Protein AF-V5HVC8-F1 (afdb_monomer)

Mean predicted aligned error: 10.87 Å

Organism: Ixodes ricinus (NCBI:txid34613)

Sequence (316 aa):
MDTFVGTYVMCSGIESDQMLRLPFQYLRDYNVSRLLLTNLNFSVPPDLFWGLRVGTLKITDSRFRVEEGTLEGRRSRVQSLEFMRSNVDTGLSFFGNLDFLETLCVQNSSVKHFARDWLATLVNLTHLTVDSTVFQILDSDALSDLPRLGTLIWTNNDLRYIGREFLPRRSRLLKTLDLSDNKLSWLPDNLFTNMPHLQTVVLSRNAFKVPSPKPWTNWLGQLSKLNLEGNPIVCNHTISWLLRAELKGKVVGRCAEPMELVGMSLADLDDLRYSGRIPRQKYVNERHDGVLDSVGKETASRNYLLKVIQYNNTTQ

Secondary structure (DSSP, 8-state):
-----S-EEEEES---THHHHHHHHHHTTSEEEEEEEES--SEE-GGGGTT-EEEEEEEESSEEEPPTTTTTT------EEEEES-EEE--SS-----TT--EEEEES-EEEEE-HHHHTT-TT--EEEEES-EEEEE-TTTTTT-TT--EEEEESS------GGGS-TT-SS--EEE-TTS------TTTTTT-TT--EEE--SS--SS--SGGGTTTGGG-SEEE-TTS-EE-SGGGGGGGSGGGTTTEE-BEEESGGGTT-BGGG--TTTTTT-S---------------S----------------------

Radius of gyration: 26.37 Å; Cα contacts (8 Å, |Δi|>4): 712; chains: 1; bounding box: 86×56×64 Å

Nearest PDB structures (foldseek):
  7r86-assembly2_B  TM=7.913E-01  e=7.895E-06  Mus musculus
  5o0n-assembly1_A  TM=6.338E-01  e=3.336E-06  Mus musculus
  5o0o-assembly1_B  TM=5.890E-01  e=7.136E-05  Mus musculus
  5o0o-assembly1_C  TM=6.323E-01  e=1.772E-04  Mus musculus
  5o0o-assembly1_F  TM=5.694E-01  e=2.477E-04  Mus musculus

Structure (mmCIF, N/CA/C/O backbone):
data_AF-V5HVC8-F1
#
_entry.id   AF-V5HVC8-F1
#
loop_
_atom_site.group_PDB
_atom_site.id
_atom_site.type_symbol
_atom_site.label_atom_id
_atom_site.label_alt_id
_atom_site.label_comp_id
_atom_site.label_asym_id
_atom_site.label_entity_id
_atom_site.label_seq_id
_atom_site.pdbx_PDB_ins_code
_atom_site.Cartn_x
_atom_site.Cartn_y
_atom_site.Cartn_z
_atom_site.occupancy
_atom_site.B_iso_or_equiv
_atom_site.auth_seq_id
_atom_site.auth_comp_id
_atom_site.auth_asym_id
_atom_site.auth_atom_id
_atom_site.pdbx_PDB_model_num
ATOM 1 N N . MET A 1 1 ? -21.635 8.143 -6.348 1.00 34.12 1 MET A N 1
ATOM 2 C CA . MET A 1 1 ? -22.145 8.165 -4.964 1.00 34.12 1 MET A CA 1
ATOM 3 C C . MET A 1 1 ? -22.409 6.723 -4.590 1.00 34.12 1 MET A C 1
ATOM 5 O O . MET A 1 1 ? -23.351 6.155 -5.123 1.00 34.12 1 MET A O 1
ATOM 9 N N . ASP A 1 2 ? -21.540 6.108 -3.788 1.00 42.31 2 ASP A N 1
ATOM 10 C CA . ASP A 1 2 ? -21.799 4.759 -3.278 1.00 42.31 2 ASP A CA 1
ATOM 11 C C . ASP A 1 2 ? -23.017 4.813 -2.357 1.00 42.31 2 ASP A C 1
ATOM 13 O O . ASP A 1 2 ? -23.015 5.517 -1.344 1.00 42.31 2 ASP A O 1
ATOM 17 N N . THR A 1 3 ? -24.080 4.102 -2.725 1.00 50.97 3 THR A N 1
ATOM 18 C CA . THR A 1 3 ? -25.251 3.914 -1.872 1.00 50.97 3 THR A CA 1
ATOM 19 C C . THR A 1 3 ? -24.851 3.011 -0.714 1.00 50.97 3 THR A C 1
ATOM 21 O O . THR A 1 3 ? -24.777 1.791 -0.851 1.00 50.97 3 THR A O 1
ATOM 24 N N . PHE A 1 4 ? -24.529 3.621 0.421 1.00 63.62 4 PHE A N 1
ATOM 25 C CA . PHE A 1 4 ? -24.220 2.897 1.643 1.00 63.62 4 PHE A CA 1
ATOM 26 C C . PHE A 1 4 ? -25.473 2.195 2.177 1.00 63.62 4 PHE A C 1
ATOM 28 O O . PHE A 1 4 ? -26.520 2.820 2.337 1.00 63.62 4 PHE A O 1
ATOM 35 N N . VAL A 1 5 ? -25.347 0.905 2.489 1.00 74.88 5 VAL A N 1
ATOM 36 C CA . VAL A 1 5 ? -26.389 0.113 3.150 1.00 74.88 5 VAL A CA 1
ATOM 37 C C . VAL A 1 5 ? -25.906 -0.217 4.558 1.00 74.88 5 VAL A C 1
ATOM 39 O O . VAL A 1 5 ? -24.911 -0.922 4.723 1.00 74.88 5 VAL A O 1
ATOM 42 N N . GLY A 1 6 ? -26.596 0.295 5.576 1.00 85.81 6 GLY A N 1
ATOM 43 C CA . GLY A 1 6 ? -26.300 0.002 6.978 1.00 85.81 6 GLY A CA 1
ATOM 44 C C . GLY A 1 6 ? -26.465 1.200 7.907 1.00 85.81 6 GLY A C 1
ATOM 45 O O . GLY A 1 6 ? -26.849 2.291 7.487 1.00 85.81 6 GLY A O 1
ATOM 46 N N . THR A 1 7 ? -26.159 1.002 9.188 1.00 90.88 7 THR 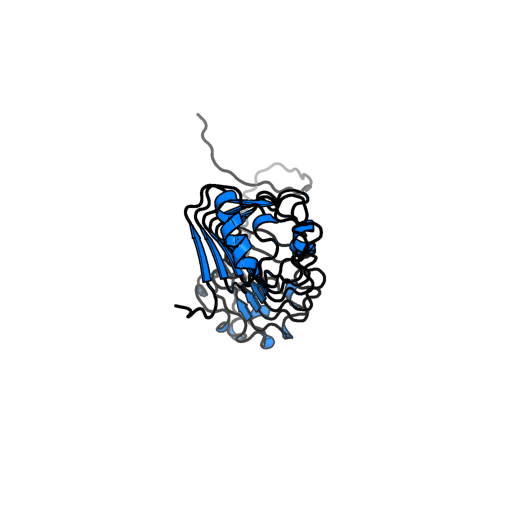A N 1
ATOM 47 C CA . THR A 1 7 ? -26.191 2.074 10.190 1.00 90.88 7 THR A CA 1
ATOM 48 C C . THR A 1 7 ? -24.931 2.929 10.080 1.00 90.88 7 THR A C 1
ATOM 50 O O . THR A 1 7 ? -23.815 2.431 10.249 1.00 90.88 7 THR A O 1
ATOM 53 N N . TYR A 1 8 ? -25.118 4.217 9.797 1.00 93.94 8 TYR A N 1
ATOM 54 C CA . TYR A 1 8 ? -24.058 5.218 9.711 1.00 93.94 8 TYR A CA 1
ATOM 55 C C . TYR A 1 8 ? -24.150 6.173 10.901 1.00 93.94 8 TYR A C 1
ATOM 57 O O . TYR A 1 8 ? -25.182 6.812 11.099 1.00 93.94 8 TYR A O 1
ATOM 65 N N . VAL A 1 9 ? -23.076 6.280 11.679 1.00 94.38 9 VAL A N 1
ATOM 66 C CA . VAL A 1 9 ? -22.963 7.223 12.797 1.00 94.38 9 VAL A CA 1
ATOM 67 C C . VAL A 1 9 ? -21.830 8.192 12.496 1.00 94.38 9 VAL A C 1
ATOM 69 O O . VAL A 1 9 ? -20.737 7.766 12.130 1.00 94.38 9 VAL A O 1
ATOM 72 N N . MET A 1 10 ? -22.078 9.490 12.661 1.00 94.56 10 MET A N 1
ATOM 73 C CA . MET A 1 10 ? -21.079 10.539 12.474 1.00 94.56 10 MET A CA 1
ATOM 74 C C . MET A 1 10 ? -20.990 11.409 13.720 1.00 94.56 10 MET A C 1
ATOM 76 O O . MET A 1 10 ? -22.004 11.901 14.211 1.00 94.56 10 MET A O 1
ATOM 80 N N . CYS A 1 11 ? -19.770 11.622 14.198 1.00 92.56 11 CYS A N 1
ATOM 81 C CA . CYS A 1 11 ? -19.465 12.529 15.293 1.00 92.56 11 CYS A CA 1
ATOM 82 C C . CYS A 1 11 ? -18.514 13.614 14.784 1.00 92.56 11 CYS A C 1
ATOM 84 O O . CYS A 1 11 ? -17.461 13.307 14.222 1.00 92.56 11 CYS A O 1
ATOM 86 N N . SER A 1 12 ? -18.884 14.876 14.986 1.00 93.25 12 SER A N 1
ATOM 87 C CA . SER A 1 12 ? -18.107 16.036 14.547 1.00 93.25 12 SER A CA 1
ATOM 88 C C . SER A 1 12 ? -18.172 17.162 15.566 1.00 93.25 12 SER A C 1
ATOM 90 O O . SER A 1 12 ? -19.202 17.313 16.219 1.00 93.25 12 SER A O 1
ATOM 92 N N . GLY A 1 13 ? -17.121 17.982 15.648 1.00 85.12 13 GLY A N 1
ATOM 93 C CA . GLY A 1 13 ? -17.111 19.153 16.535 1.00 85.12 13 GLY A CA 1
ATOM 94 C C . GLY A 1 13 ? -17.138 18.773 18.015 1.00 85.12 13 GLY A C 1
ATOM 95 O O . GLY A 1 13 ? -17.749 19.460 18.824 1.00 85.12 13 GLY A O 1
ATOM 96 N N . ILE A 1 14 ? -16.530 17.636 18.353 1.00 89.56 14 ILE A N 1
ATOM 97 C CA . ILE A 1 14 ? -16.467 17.136 19.722 1.00 89.56 14 ILE A CA 1
ATOM 98 C C . ILE A 1 14 ? -15.176 17.641 20.370 1.00 89.56 14 ILE A C 1
ATOM 100 O O . ILE A 1 14 ? -14.091 17.518 19.796 1.00 89.56 14 ILE A O 1
ATOM 104 N N . GLU A 1 15 ? -15.297 18.180 21.581 1.00 88.62 15 GLU A N 1
ATOM 105 C CA . GLU A 1 15 ? -14.193 18.836 22.291 1.00 88.62 15 GLU A CA 1
ATOM 106 C C . GLU A 1 15 ? -13.488 17.918 23.304 1.00 88.62 15 GLU A C 1
ATOM 108 O O . GLU A 1 15 ? -12.334 18.160 23.651 1.00 88.62 15 GLU A O 1
ATOM 113 N N . SER A 1 16 ? -14.145 16.840 23.747 1.00 90.75 16 SER A N 1
ATOM 114 C CA . SER A 1 16 ? -13.604 15.857 24.699 1.00 90.75 16 SER A CA 1
ATOM 115 C C . SER A 1 16 ? -14.193 14.459 24.475 1.00 90.75 16 SER A C 1
ATOM 117 O O . SER A 1 16 ? -15.345 14.312 24.062 1.00 90.75 16 SER A O 1
ATOM 119 N N . ASP A 1 17 ? -13.429 13.421 24.829 1.00 86.62 17 ASP A N 1
ATOM 120 C CA . ASP A 1 17 ? -13.862 12.020 24.829 1.00 86.62 17 ASP A CA 1
ATOM 121 C C . ASP A 1 17 ? -15.109 11.783 25.697 1.00 86.62 17 ASP A C 1
ATOM 123 O O . ASP A 1 17 ? -15.941 10.940 25.358 1.00 86.62 17 ASP A O 1
ATOM 127 N N . GLN A 1 18 ? -15.293 12.562 26.769 1.00 90.88 18 GLN A N 1
ATOM 128 C CA . GLN A 1 18 ? -16.434 12.449 27.685 1.00 90.88 18 GLN A CA 1
ATOM 129 C C . GLN A 1 18 ? -17.779 12.612 26.970 1.00 90.88 18 GLN A C 1
ATOM 131 O O . GLN A 1 18 ? -18.743 11.916 27.292 1.00 90.88 18 GLN A O 1
ATOM 136 N N . MET A 1 19 ? -17.834 13.462 25.941 1.00 91.81 19 MET A N 1
ATOM 137 C CA . MET A 1 19 ? -19.041 13.675 25.137 1.00 91.81 19 MET A CA 1
ATOM 138 C C . MET A 1 19 ? -19.430 12.444 24.309 1.00 91.81 19 MET A C 1
ATOM 140 O O . MET A 1 19 ? -20.589 12.304 23.924 1.00 91.81 19 MET A O 1
ATOM 144 N N . LEU A 1 20 ? -18.480 11.548 24.029 1.00 90.19 20 LEU A N 1
ATOM 145 C CA . LEU A 1 20 ? -18.710 10.331 23.250 1.00 90.19 20 LEU A CA 1
ATOM 146 C C . LEU A 1 20 ? -19.053 9.130 24.130 1.00 90.19 20 LEU A C 1
ATOM 148 O O . LEU A 1 20 ? -19.690 8.197 23.643 1.00 90.19 20 LEU A O 1
ATOM 152 N N . ARG A 1 21 ? -18.696 9.150 25.421 1.00 90.75 21 ARG A N 1
ATOM 153 C CA . ARG A 1 21 ? -18.862 7.992 26.316 1.00 90.75 21 ARG A CA 1
ATOM 154 C C . ARG A 1 21 ? -20.314 7.539 26.437 1.00 90.75 21 ARG A C 1
ATOM 156 O O . ARG A 1 21 ? -20.595 6.359 26.233 1.00 90.75 21 ARG A O 1
ATOM 163 N N . LEU A 1 22 ? -21.237 8.459 26.721 1.00 91.19 22 LEU A N 1
ATOM 164 C CA . LEU A 1 22 ? -22.656 8.122 26.867 1.00 91.19 22 LEU A CA 1
ATOM 165 C C . LEU A 1 22 ? -23.290 7.672 25.532 1.00 91.19 22 LEU A C 1
ATOM 167 O O . LEU A 1 22 ? -23.880 6.591 25.509 1.00 91.19 22 LEU A O 1
ATOM 171 N N . PRO A 1 23 ? -23.137 8.399 24.403 1.00 91.69 23 PRO A N 1
ATOM 172 C CA . PRO A 1 23 ? -23.599 7.910 23.104 1.00 91.69 23 PRO A CA 1
ATOM 173 C C . PRO A 1 23 ? -23.048 6.525 22.751 1.00 91.69 23 PRO A C 1
ATOM 175 O O . PRO A 1 23 ? -23.793 5.653 22.309 1.00 91.69 23 PRO A O 1
ATOM 178 N N . PHE A 1 24 ? -21.756 6.284 22.982 1.00 90.19 24 PHE A N 1
ATOM 179 C CA . PHE A 1 24 ? -21.129 5.016 22.617 1.00 90.19 24 PHE A CA 1
ATOM 180 C C . PHE A 1 24 ? -21.566 3.878 23.532 1.00 90.19 24 PHE A C 1
ATOM 182 O O . PHE A 1 24 ? -21.656 2.745 23.069 1.00 90.19 24 PHE A O 1
ATOM 189 N N . GLN A 1 25 ? -21.915 4.154 24.790 1.00 89.56 25 GLN A N 1
ATOM 190 C CA . GLN A 1 25 ? -22.540 3.161 25.657 1.00 89.56 25 GLN A CA 1
ATOM 191 C C . GLN A 1 25 ? -23.842 2.625 25.048 1.00 89.56 25 GLN A C 1
ATOM 193 O O . GLN A 1 25 ? -24.016 1.410 25.015 1.00 89.56 25 GLN A O 1
ATOM 198 N N . TYR A 1 26 ? -24.703 3.495 24.512 1.00 89.56 26 TYR A N 1
ATOM 199 C CA . TYR A 1 26 ? -25.938 3.077 23.836 1.00 89.56 26 TYR A CA 1
ATOM 200 C C . TYR A 1 26 ? -25.678 2.351 22.513 1.00 89.56 26 TYR A C 1
ATOM 202 O O . TYR A 1 26 ? -26.390 1.412 22.171 1.00 89.56 26 TYR A O 1
ATOM 210 N N . LEU A 1 27 ? -24.637 2.741 21.770 1.00 89.69 27 LEU A N 1
ATOM 211 C CA . LEU A 1 27 ? -24.287 2.094 20.499 1.00 89.69 27 LEU A CA 1
ATOM 212 C C . LEU A 1 27 ? -23.793 0.647 20.657 1.00 89.69 27 LEU A C 1
ATOM 214 O O . LEU A 1 27 ? -23.744 -0.073 19.662 1.00 89.69 27 LEU A O 1
ATOM 218 N N . ARG A 1 28 ? -23.451 0.193 21.871 1.00 87.88 28 ARG A N 1
ATOM 219 C CA . ARG A 1 28 ? -23.009 -1.194 22.128 1.00 87.88 28 ARG A CA 1
ATOM 220 C C . ARG A 1 28 ? -24.068 -2.242 21.786 1.00 87.88 28 ARG A C 1
ATOM 222 O O . ARG A 1 28 ? -23.708 -3.363 21.426 1.00 87.88 28 ARG A O 1
ATOM 229 N N . ASP A 1 29 ? -25.343 -1.871 21.849 1.00 88.56 29 ASP A N 1
ATOM 230 C CA . ASP A 1 29 ? -26.464 -2.764 21.536 1.00 88.56 29 ASP A CA 1
ATOM 231 C C . ASP A 1 29 ? -26.783 -2.819 20.033 1.00 88.56 29 ASP A C 1
ATOM 233 O O . ASP A 1 29 ? -27.575 -3.649 19.584 1.00 88.56 29 ASP A O 1
ATOM 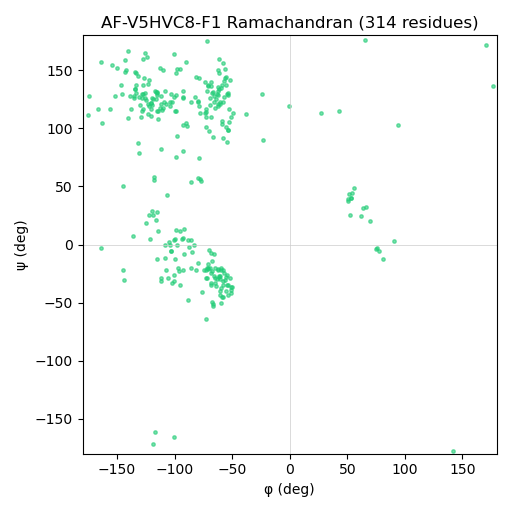237 N N . TYR A 1 30 ? -26.122 -1.980 19.230 1.00 88.88 30 TYR A N 1
ATOM 238 C CA . TYR A 1 30 ? -26.353 -1.861 17.796 1.00 88.88 30 TYR A CA 1
ATOM 239 C C . TYR A 1 30 ? -25.155 -2.356 16.987 1.00 88.88 30 TYR A C 1
ATOM 241 O O . TYR A 1 30 ? -24.001 -2.305 17.412 1.00 88.88 30 TYR A O 1
ATOM 249 N N . ASN A 1 31 ? -25.436 -2.826 15.772 1.00 90.19 31 ASN A N 1
ATOM 250 C CA . ASN A 1 31 ? -24.403 -3.115 14.787 1.00 90.19 31 ASN A CA 1
ATOM 251 C C . ASN A 1 31 ? -24.207 -1.872 13.914 1.00 90.19 31 ASN A C 1
ATOM 253 O O . ASN A 1 31 ? -25.035 -1.567 13.057 1.00 90.19 31 ASN A O 1
ATOM 257 N N . VAL A 1 32 ? -23.134 -1.130 14.164 1.00 91.19 32 VAL A N 1
ATOM 258 C CA . VAL A 1 32 ? -22.829 0.110 13.452 1.00 91.19 32 VAL A CA 1
ATOM 259 C C . VAL A 1 32 ? -21.987 -0.232 12.232 1.00 91.19 32 VAL A C 1
ATOM 261 O O . VAL A 1 32 ? -20.799 -0.519 12.334 1.00 91.19 32 VAL A O 1
ATOM 264 N N . SER A 1 33 ? -22.586 -0.200 11.047 1.00 92.81 33 SER A N 1
ATOM 265 C CA . SER A 1 33 ? -21.871 -0.511 9.807 1.00 92.81 33 SER A CA 1
ATOM 266 C C . SER A 1 33 ? -20.698 0.450 9.564 1.00 92.81 33 SER A C 1
ATOM 268 O O . SER A 1 33 ? -19.619 0.007 9.168 1.00 92.81 33 SER A O 1
ATOM 270 N N . ARG A 1 34 ? -20.867 1.747 9.855 1.00 93.56 34 ARG A N 1
ATOM 271 C CA . ARG A 1 34 ? -19.793 2.745 9.753 1.00 93.56 34 ARG A CA 1
ATOM 272 C C . ARG A 1 34 ? -19.909 3.820 10.833 1.00 93.56 34 ARG A C 1
ATOM 274 O O . ARG A 1 34 ? -20.962 4.430 10.987 1.00 93.56 34 ARG A O 1
ATOM 281 N N . LEU A 1 35 ? -18.806 4.061 11.536 1.00 92.81 35 LEU A N 1
ATOM 282 C CA . LEU A 1 35 ? -18.633 5.133 12.510 1.00 92.81 35 LEU A CA 1
ATOM 283 C C . LEU A 1 35 ? -17.582 6.115 11.978 1.00 92.81 35 LEU A C 1
ATOM 285 O O . LEU A 1 35 ? -16.423 5.738 11.814 1.00 92.81 35 LEU A O 1
ATOM 289 N N . LEU A 1 36 ? -17.993 7.350 11.688 1.00 94.75 36 LEU A N 1
ATOM 290 C CA . LEU A 1 36 ? -17.118 8.442 11.266 1.00 94.75 36 LEU A CA 1
ATOM 291 C C . LEU A 1 36 ? -16.867 9.399 12.432 1.00 94.75 36 LEU A C 1
ATOM 293 O O . LEU A 1 36 ? -17.800 10.008 12.950 1.00 94.75 36 LEU A O 1
ATOM 297 N N . LEU A 1 37 ? -15.600 9.587 12.777 1.00 92.56 37 LEU A N 1
ATOM 298 C CA . LEU A 1 37 ? -15.131 10.637 13.669 1.00 92.56 37 LEU A CA 1
ATOM 299 C C . LEU A 1 37 ? -14.397 11.690 12.855 1.00 92.56 37 LEU A C 1
ATOM 301 O O . LEU A 1 37 ? -13.417 11.364 12.193 1.00 92.56 37 LEU A O 1
ATOM 305 N N . THR A 1 38 ? -14.858 12.936 12.899 1.00 95.56 38 THR A N 1
ATOM 306 C CA . THR A 1 38 ? -14.250 14.021 12.125 1.00 95.56 38 THR A CA 1
ATOM 307 C C . THR A 1 38 ? -14.029 15.268 12.963 1.00 95.56 38 THR A C 1
ATOM 309 O O . THR A 1 38 ? -14.837 15.580 13.837 1.00 95.56 38 THR A O 1
ATOM 312 N N . ASN A 1 39 ? -12.975 16.025 12.654 1.00 93.38 39 ASN A N 1
ATOM 313 C CA . ASN A 1 39 ? -12.675 17.311 13.293 1.00 93.38 39 ASN A CA 1
ATOM 314 C C . ASN A 1 39 ? -12.606 17.208 14.827 1.00 93.38 39 ASN A C 1
ATOM 316 O O . ASN A 1 39 ? -13.194 18.028 15.537 1.00 93.38 39 ASN A O 1
ATOM 320 N N . LEU A 1 40 ? -11.946 16.169 15.346 1.00 88.44 40 LEU A N 1
ATOM 321 C CA . LEU A 1 40 ? -11.779 15.987 16.785 1.00 88.44 40 LEU A CA 1
ATOM 322 C C . LEU A 1 40 ? -10.556 16.757 17.279 1.00 88.44 40 LEU A C 1
ATOM 324 O O . LEU A 1 40 ? -9.430 16.522 16.834 1.00 88.44 40 LEU A O 1
ATOM 328 N N . ASN A 1 41 ? -10.779 17.660 18.236 1.00 83.38 41 ASN A N 1
ATOM 329 C CA . ASN A 1 41 ? -9.717 18.497 18.799 1.00 83.38 41 ASN A CA 1
ATOM 330 C C . ASN A 1 41 ? -8.993 17.846 19.995 1.00 83.38 41 ASN A C 1
ATOM 332 O O . ASN A 1 41 ? -8.101 18.440 20.596 1.00 83.38 41 ASN A O 1
ATOM 336 N N . PHE A 1 42 ? -9.324 16.609 20.338 1.00 85.19 42 PHE A N 1
ATOM 337 C CA . PHE A 1 42 ? -8.687 15.853 21.412 1.00 85.19 42 PHE A CA 1
ATOM 338 C C . PHE A 1 42 ? -8.144 14.531 20.872 1.00 85.19 42 PHE A C 1
ATOM 340 O O . PHE A 1 42 ? -8.523 14.080 19.791 1.00 85.19 42 PHE A O 1
ATOM 347 N N . SER A 1 43 ? -7.227 13.926 21.621 1.00 82.44 43 SER A N 1
ATOM 348 C CA . SER A 1 43 ? -6.726 12.591 21.312 1.00 82.44 43 SER A CA 1
ATOM 349 C C . SER A 1 43 ? -7.828 11.573 21.549 1.00 82.44 43 SER A C 1
ATOM 351 O O . SER A 1 43 ? -8.311 11.456 22.670 1.00 82.44 43 SER A O 1
ATOM 353 N N . VAL A 1 44 ? -8.216 10.834 20.516 1.00 78.88 44 VAL A N 1
ATOM 354 C CA . VAL A 1 44 ? -9.217 9.771 20.649 1.00 78.88 44 VAL A CA 1
ATOM 355 C C . VAL A 1 44 ? -8.597 8.567 21.357 1.00 78.88 44 VAL A C 1
ATOM 357 O O . VAL A 1 44 ? -7.717 7.939 20.762 1.00 78.88 44 VAL A O 1
ATOM 360 N N . PRO A 1 45 ? -9.038 8.220 22.580 1.00 77.44 45 PRO A N 1
ATOM 361 C CA . PRO A 1 45 ? -8.479 7.084 23.283 1.00 77.44 45 PRO A CA 1
ATOM 362 C C . PRO A 1 45 ? -9.126 5.778 22.770 1.00 77.44 45 PRO A C 1
ATOM 364 O O . PRO A 1 45 ? -10.315 5.762 22.427 1.00 77.44 45 PRO A O 1
ATOM 367 N N . PRO A 1 46 ? -8.380 4.663 22.674 1.00 71.62 46 PRO A N 1
ATOM 368 C CA . PRO A 1 46 ? -8.908 3.417 22.117 1.00 71.62 46 PRO A CA 1
ATOM 369 C C . PRO A 1 46 ? -10.028 2.754 22.939 1.00 71.62 46 PRO A C 1
ATOM 371 O O . PRO A 1 46 ? -10.869 2.052 22.368 1.00 71.62 46 PRO A O 1
ATOM 374 N N . ASP A 1 47 ? -10.061 2.972 24.260 1.00 75.88 47 ASP A N 1
ATOM 375 C CA . ASP A 1 47 ? -11.075 2.423 25.179 1.00 75.88 47 ASP A CA 1
ATOM 376 C C . ASP A 1 47 ? -12.491 2.882 24.830 1.00 75.88 47 ASP A C 1
ATOM 378 O O . ASP A 1 47 ? -13.473 2.177 25.080 1.00 75.88 47 ASP A O 1
ATOM 382 N N . LEU A 1 48 ? -12.596 4.050 24.197 1.00 78.25 48 LEU A N 1
ATOM 383 C CA . LEU A 1 48 ? -13.856 4.631 23.779 1.00 78.25 48 LEU A CA 1
ATOM 384 C C . LEU A 1 48 ? -14.658 3.658 22.900 1.00 78.25 48 LEU A C 1
ATOM 386 O O . LEU A 1 48 ? -15.879 3.575 23.015 1.00 78.25 48 LEU A O 1
ATOM 390 N N . PHE A 1 49 ? -13.979 2.856 22.078 1.00 80.00 49 PHE A N 1
ATOM 391 C CA . PHE A 1 49 ? -14.619 1.920 21.153 1.00 80.00 49 PHE A CA 1
ATOM 392 C C . PHE A 1 49 ? -14.956 0.558 21.769 1.00 80.00 49 PHE A C 1
ATOM 394 O O . PHE A 1 49 ? -15.437 -0.343 21.077 1.00 80.00 49 PHE A O 1
ATOM 401 N N . TRP A 1 50 ? -14.715 0.369 23.066 1.00 77.25 50 TRP A N 1
ATOM 402 C CA . TRP A 1 50 ? -14.933 -0.915 23.716 1.00 77.25 50 TRP A CA 1
ATOM 403 C C . TRP A 1 50 ? -16.389 -1.369 23.677 1.00 77.25 50 TRP A C 1
ATOM 405 O O . TRP A 1 50 ? -17.319 -0.644 24.043 1.00 77.25 50 TRP A O 1
ATOM 415 N N . GLY A 1 51 ? -16.564 -2.634 23.285 1.00 78.25 51 GLY A N 1
ATOM 416 C CA . GLY A 1 51 ? -17.868 -3.282 23.163 1.00 78.25 51 GLY A CA 1
ATOM 417 C C . GLY A 1 51 ? -18.671 -2.835 21.944 1.00 78.25 51 GLY A C 1
ATOM 418 O O . GLY A 1 51 ? -19.734 -3.399 21.697 1.00 78.25 51 GLY A O 1
ATOM 419 N N . LEU A 1 52 ? -18.177 -1.865 21.169 1.00 81.44 52 LEU A N 1
ATOM 420 C CA . LEU A 1 52 ? -18.847 -1.450 19.949 1.00 81.44 52 LEU A CA 1
ATOM 421 C C . LEU A 1 52 ? -18.718 -2.526 18.873 1.00 81.44 52 LEU A C 1
ATOM 423 O O . LEU A 1 52 ? -17.652 -3.104 18.640 1.00 81.44 52 LEU A O 1
ATOM 427 N N . ARG A 1 53 ? -19.822 -2.766 18.170 1.00 86.31 53 ARG A N 1
ATOM 428 C CA . ARG A 1 53 ? -19.871 -3.636 16.995 1.00 86.31 53 ARG A CA 1
ATOM 429 C C . ARG A 1 53 ? -19.819 -2.754 15.757 1.00 86.31 53 ARG A C 1
ATOM 431 O O . ARG A 1 53 ? -20.841 -2.493 15.134 1.00 86.31 53 ARG A O 1
ATOM 438 N N . VAL A 1 54 ? -18.630 -2.238 15.467 1.00 87.81 54 VAL A N 1
ATOM 439 C CA . VAL A 1 54 ? -18.400 -1.341 14.332 1.00 87.81 54 VAL A CA 1
ATOM 440 C C . VAL A 1 54 ? -17.819 -2.136 13.171 1.00 87.81 54 VAL A C 1
ATOM 442 O O . VAL A 1 54 ? -16.842 -2.843 13.364 1.00 87.81 54 VAL A O 1
ATOM 445 N N . GLY A 1 55 ? -18.396 -2.021 11.976 1.00 90.75 55 GLY A N 1
ATOM 446 C CA . GLY A 1 55 ? -17.804 -2.577 10.758 1.00 90.75 55 GLY A CA 1
ATOM 447 C C . GLY A 1 55 ? -16.595 -1.751 10.321 1.00 90.75 55 GLY A C 1
ATOM 448 O O . GLY A 1 55 ? -15.459 -2.220 10.355 1.00 90.75 55 GLY A O 1
ATOM 449 N N . THR A 1 56 ? -16.840 -0.490 9.956 1.00 92.81 56 THR A N 1
ATOM 450 C CA . THR A 1 56 ? -15.800 0.482 9.579 1.00 92.81 56 THR A CA 1
ATOM 451 C C . THR A 1 56 ? -15.682 1.600 10.610 1.00 92.81 56 THR A C 1
ATOM 453 O O . THR A 1 56 ? -16.646 2.338 10.818 1.00 92.81 56 THR A O 1
ATOM 456 N N . LEU A 1 57 ? -14.501 1.770 11.205 1.00 91.81 57 LEU A N 1
ATOM 457 C CA . LEU A 1 57 ? -14.139 2.952 11.984 1.00 91.81 57 LEU A CA 1
ATOM 458 C C . LEU A 1 57 ? -13.303 3.881 11.104 1.00 91.81 57 LEU A C 1
ATOM 460 O O . LEU A 1 57 ? -12.195 3.532 10.704 1.00 91.81 57 LEU A O 1
ATOM 464 N N . LYS A 1 58 ? -13.837 5.064 10.806 1.00 93.94 58 LYS A N 1
ATOM 465 C CA . LYS A 1 58 ? -13.162 6.083 10.006 1.00 93.94 58 LYS A CA 1
ATOM 466 C C . LYS A 1 58 ? -12.884 7.311 10.856 1.00 93.94 58 LYS A C 1
ATOM 468 O O . LYS A 1 58 ? -13.793 7.842 11.486 1.00 93.94 58 LYS A O 1
ATOM 473 N N . ILE A 1 59 ? -11.640 7.764 10.852 1.00 92.88 59 ILE A N 1
ATOM 474 C CA . ILE A 1 59 ? -11.167 8.921 11.605 1.00 92.88 59 ILE A CA 1
ATOM 475 C C . ILE A 1 59 ? -10.577 9.912 10.607 1.00 92.88 59 ILE A C 1
ATOM 477 O O . ILE A 1 59 ? -9.648 9.583 9.865 1.00 92.88 59 ILE A O 1
ATOM 481 N N . THR A 1 60 ? -11.148 11.112 10.549 1.00 96.12 60 THR A N 1
ATOM 482 C CA . THR A 1 60 ? -10.758 12.153 9.598 1.00 96.12 60 THR A CA 1
ATOM 483 C C . THR A 1 60 ? -10.436 13.460 10.295 1.00 96.12 60 THR A C 1
ATOM 485 O O . THR A 1 60 ? -11.090 13.813 11.275 1.00 96.12 60 THR A O 1
ATOM 488 N N . ASP A 1 61 ? -9.439 14.194 9.802 1.00 95.06 61 ASP A N 1
ATOM 489 C CA . ASP A 1 61 ? -9.150 15.557 10.273 1.00 95.06 61 ASP A CA 1
ATOM 490 C C . ASP A 1 61 ? -8.992 15.624 11.808 1.00 95.06 61 ASP A C 1
ATOM 492 O O . ASP A 1 61 ? -9.540 16.499 12.478 1.00 95.06 61 ASP A O 1
ATOM 496 N N . SER A 1 62 ? -8.333 14.613 12.389 1.00 92.25 62 SER A N 1
ATOM 497 C CA . SER A 1 62 ? -8.328 14.369 13.836 1.00 92.25 62 SER A CA 1
ATOM 498 C C . SER A 1 62 ? -6.958 13.924 14.350 1.00 92.25 62 SER A C 1
ATOM 500 O O . SER A 1 62 ? -6.065 13.534 13.591 1.00 92.25 62 SER A O 1
ATOM 502 N N . ARG A 1 63 ? -6.795 13.961 15.676 1.00 89.19 63 ARG A N 1
ATOM 503 C CA . ARG A 1 63 ? -5.629 13.405 16.373 1.00 89.19 63 ARG A CA 1
ATOM 504 C C . ARG A 1 63 ? -6.003 12.085 17.035 1.00 89.19 63 ARG A C 1
ATOM 506 O O . ARG A 1 63 ? -6.915 12.027 17.856 1.00 89.19 63 ARG A O 1
ATOM 513 N N . PHE A 1 64 ? -5.286 11.028 16.689 1.00 85.25 64 PHE A N 1
ATOM 514 C CA . PHE A 1 64 ? -5.460 9.707 17.272 1.00 85.25 64 PHE A CA 1
ATOM 515 C C . PHE A 1 64 ? -4.199 9.319 18.039 1.00 85.25 64 PHE A C 1
ATOM 517 O O . PHE A 1 64 ? -3.096 9.422 17.501 1.00 85.25 64 PHE A O 1
ATOM 524 N N . ARG A 1 65 ? -4.356 8.870 19.287 1.00 80.19 65 ARG A N 1
ATOM 525 C CA . ARG A 1 65 ? -3.248 8.379 20.108 1.00 80.19 65 ARG A CA 1
ATOM 526 C C . ARG A 1 65 ? -3.642 7.077 20.788 1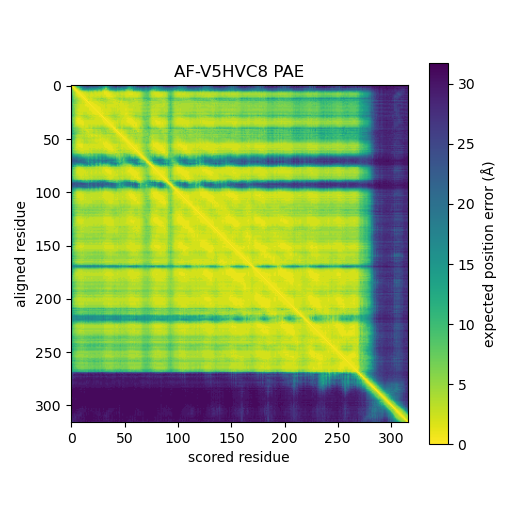.00 80.19 65 ARG A C 1
ATOM 528 O O . ARG A 1 65 ? -4.702 6.997 21.397 1.00 80.19 65 ARG A O 1
ATOM 535 N N . VAL A 1 66 ? -2.750 6.099 20.731 1.00 72.19 66 VAL A N 1
ATOM 536 C CA . VAL A 1 66 ? -2.808 4.889 21.549 1.00 72.19 66 VAL A CA 1
ATOM 537 C C . VAL A 1 66 ? -1.993 5.122 22.811 1.00 72.19 66 VAL A C 1
ATOM 539 O O . VAL A 1 66 ? -0.825 5.504 22.741 1.00 72.19 66 VAL A O 1
ATOM 542 N N . GLU A 1 67 ? -2.612 4.889 23.962 1.00 67.06 67 GLU A N 1
ATOM 543 C CA . GLU A 1 67 ? -1.929 4.870 25.255 1.00 67.06 67 GLU A CA 1
ATOM 544 C C . GLU A 1 67 ? -1.629 3.422 25.672 1.00 67.06 67 GLU A C 1
ATOM 546 O O . GLU A 1 67 ? -2.382 2.495 25.350 1.00 67.06 67 GLU A O 1
ATOM 551 N N . GLU A 1 68 ? -0.518 3.220 26.378 1.00 61.47 68 GLU A N 1
ATOM 552 C CA . GLU A 1 68 ? -0.048 1.907 26.830 1.00 61.47 68 GLU A CA 1
ATOM 553 C C . GLU A 1 68 ? -1.078 1.195 27.727 1.00 61.47 68 GLU A C 1
ATOM 555 O O . GLU A 1 68 ? -1.711 1.817 28.574 1.00 61.47 68 GLU A O 1
ATOM 560 N N . GLY A 1 69 ? -1.290 -0.111 27.517 1.00 54.97 69 GLY A N 1
ATOM 561 C CA . GLY A 1 69 ? -2.227 -0.927 28.309 1.00 54.97 69 GLY A CA 1
ATOM 562 C C . GLY A 1 69 ? -3.721 -0.755 27.979 1.00 54.97 69 GLY A C 1
ATOM 563 O O . GLY A 1 69 ? -4.550 -1.515 28.475 1.00 54.97 69 GLY A O 1
ATOM 564 N N . THR A 1 70 ? -4.095 0.176 27.094 1.00 53.47 70 THR A N 1
ATOM 565 C CA . THR A 1 70 ? -5.507 0.551 26.833 1.00 53.47 70 THR A CA 1
ATOM 566 C C . THR A 1 70 ? -6.335 -0.517 26.104 1.00 53.47 70 THR A C 1
ATOM 568 O O . THR A 1 70 ? -7.526 -0.332 25.866 1.00 53.47 70 THR A O 1
ATOM 571 N N . LEU A 1 71 ? -5.744 -1.635 25.682 1.00 53.53 71 LEU A N 1
ATOM 572 C CA . LEU A 1 71 ? -6.431 -2.621 24.841 1.00 53.53 71 LEU A CA 1
ATOM 573 C C . LEU A 1 71 ? -6.198 -4.081 25.264 1.00 53.53 71 LEU A C 1
ATOM 575 O O . LEU A 1 71 ? -6.650 -5.006 24.586 1.00 53.53 71 LEU A O 1
ATOM 579 N N . GLU A 1 72 ? -5.554 -4.320 26.404 1.00 49.81 72 GLU A N 1
ATOM 580 C CA . GLU A 1 72 ? -5.387 -5.681 26.911 1.00 49.81 72 GLU A CA 1
ATOM 581 C C . GLU A 1 72 ? -6.743 -6.305 27.302 1.00 49.81 72 GLU A C 1
ATOM 583 O O . GLU A 1 72 ? -7.538 -5.740 28.052 1.00 49.81 72 GLU A O 1
ATOM 588 N N . GLY A 1 73 ? -7.027 -7.503 26.778 1.00 49.09 73 GLY A N 1
ATOM 589 C CA . GLY A 1 73 ? -8.098 -8.368 27.287 1.00 49.09 73 GLY A CA 1
ATOM 590 C C . GLY A 1 73 ? -9.501 -8.218 26.680 1.00 49.09 73 GLY A C 1
ATOM 591 O O . GLY A 1 73 ? -10.406 -8.934 27.115 1.00 49.09 73 GLY A O 1
ATOM 592 N N . ARG A 1 74 ? -9.735 -7.365 25.668 1.00 56.62 74 ARG A N 1
ATOM 593 C CA . ARG A 1 74 ? -11.051 -7.266 24.989 1.00 56.62 74 ARG A CA 1
ATOM 594 C C . ARG A 1 74 ? -10.931 -7.201 23.464 1.00 56.62 74 ARG A C 1
ATOM 596 O O . ARG A 1 74 ? -10.223 -6.364 22.924 1.00 56.62 74 ARG A O 1
ATOM 603 N N . ARG A 1 75 ? -11.667 -8.074 22.762 1.00 63.72 75 ARG A N 1
ATOM 604 C CA . ARG A 1 75 ? -11.662 -8.152 21.289 1.00 63.72 75 ARG A CA 1
ATOM 605 C C . ARG A 1 75 ? -12.538 -7.061 20.674 1.00 63.72 75 ARG A C 1
ATOM 607 O O . ARG A 1 75 ? -13.739 -7.012 20.941 1.00 63.72 75 ARG A O 1
ATOM 614 N N . SER A 1 76 ? -11.952 -6.230 19.816 1.00 69.25 76 SER A N 1
ATOM 615 C CA . SER A 1 76 ? -12.697 -5.328 18.932 1.00 69.25 76 SER A CA 1
ATOM 616 C C . SER A 1 76 ? -13.237 -6.100 17.728 1.00 69.25 76 SER A C 1
ATOM 618 O O . SER A 1 76 ? -12.563 -6.992 17.221 1.00 69.25 76 SER A O 1
ATOM 620 N N . ARG A 1 77 ? -14.441 -5.761 17.249 1.00 78.25 77 ARG A N 1
ATOM 621 C CA . ARG A 1 77 ? -15.023 -6.336 16.016 1.00 78.25 77 ARG A CA 1
ATOM 622 C C . ARG A 1 77 ? -14.857 -5.429 14.794 1.00 78.25 77 ARG A C 1
ATOM 624 O O . ARG A 1 77 ? -15.508 -5.676 13.785 1.00 78.25 77 ARG A O 1
ATOM 631 N N . VAL A 1 78 ? -14.017 -4.397 14.898 1.00 85.56 78 VAL A N 1
ATOM 632 C CA . VAL A 1 78 ? -13.694 -3.502 13.780 1.00 85.56 78 VAL A CA 1
ATOM 633 C C . VAL A 1 78 ? -13.060 -4.303 12.650 1.00 85.56 78 VAL A C 1
ATOM 635 O O . VAL A 1 78 ? -12.040 -4.956 12.852 1.00 85.56 78 VAL A O 1
ATOM 638 N N . GLN A 1 79 ? -13.679 -4.241 11.471 1.00 90.00 79 GLN A N 1
ATOM 639 C CA . GLN A 1 79 ? -13.220 -4.922 10.258 1.00 90.00 79 GLN A CA 1
ATOM 640 C C . GLN A 1 79 ? -12.382 -4.007 9.367 1.00 90.00 79 GLN A C 1
ATOM 642 O O . GLN A 1 79 ? -11.428 -4.462 8.737 1.00 90.00 79 GLN A O 1
ATOM 647 N N . SER A 1 80 ? -12.719 -2.717 9.331 1.00 93.69 80 SER A N 1
ATOM 648 C CA . SER A 1 80 ? -11.984 -1.699 8.583 1.00 93.69 80 SER A CA 1
ATOM 649 C C . SER A 1 80 ? -11.640 -0.518 9.482 1.00 93.69 80 SER A C 1
ATOM 651 O O . SER A 1 80 ? -12.518 0.020 10.161 1.00 93.69 80 SER A O 1
ATOM 653 N N . LEU A 1 81 ? -10.372 -0.116 9.475 1.00 92.06 81 LEU A N 1
ATOM 654 C CA . LEU A 1 81 ? -9.866 1.060 10.173 1.00 92.06 81 LEU A CA 1
ATOM 655 C C . LEU A 1 81 ? -9.268 2.022 9.149 1.00 92.06 81 LEU A C 1
ATOM 657 O O . LEU A 1 81 ? -8.333 1.675 8.429 1.00 92.06 81 LEU A O 1
ATOM 661 N N . GLU A 1 82 ? -9.816 3.230 9.081 1.00 95.62 82 GLU A N 1
ATOM 662 C CA . GLU A 1 82 ? -9.432 4.236 8.095 1.00 95.62 82 GLU A CA 1
ATOM 663 C C . GLU A 1 82 ? -9.016 5.537 8.784 1.00 95.62 82 GLU A C 1
ATOM 665 O O . GLU A 1 82 ? -9.809 6.143 9.503 1.00 95.62 82 GLU A O 1
ATOM 670 N N . PHE A 1 83 ? -7.806 6.009 8.505 1.00 95.38 83 PHE A N 1
ATOM 671 C CA . PHE A 1 83 ? -7.305 7.318 8.908 1.00 95.38 83 PHE A CA 1
ATOM 672 C C . PHE A 1 83 ? -7.130 8.200 7.675 1.00 95.38 83 PHE A C 1
ATOM 674 O O . PHE A 1 83 ? -6.480 7.803 6.708 1.00 95.38 83 PHE A O 1
ATOM 681 N N . MET A 1 84 ? -7.696 9.404 7.697 1.00 97.38 84 MET A N 1
ATOM 682 C CA . MET A 1 84 ? -7.562 10.368 6.604 1.00 97.38 84 MET A CA 1
ATOM 683 C C . MET A 1 84 ? -7.247 11.755 7.152 1.00 97.38 84 MET A C 1
ATOM 685 O O . MET A 1 84 ? -7.915 12.199 8.084 1.00 97.38 84 MET A O 1
ATOM 689 N N . ARG A 1 85 ? -6.264 12.466 6.585 1.00 96.81 85 ARG A N 1
ATOM 690 C CA . ARG A 1 85 ? -5.918 13.834 7.034 1.00 96.81 85 ARG A CA 1
ATOM 691 C C . ARG A 1 85 ? -5.720 13.928 8.551 1.00 96.81 85 ARG A C 1
ATOM 693 O O . ARG A 1 85 ? -6.198 14.856 9.188 1.00 96.81 85 ARG A O 1
ATOM 700 N N . SER A 1 86 ? -5.097 12.913 9.147 1.00 94.50 86 SER A N 1
ATOM 701 C CA . SER A 1 86 ? -5.032 12.750 10.603 1.00 94.50 86 SER A CA 1
ATOM 702 C C . SER A 1 86 ? -3.597 12.570 11.091 1.00 94.50 86 SER A C 1
ATOM 704 O O . SER A 1 86 ? -2.708 12.188 10.331 1.00 94.50 86 SER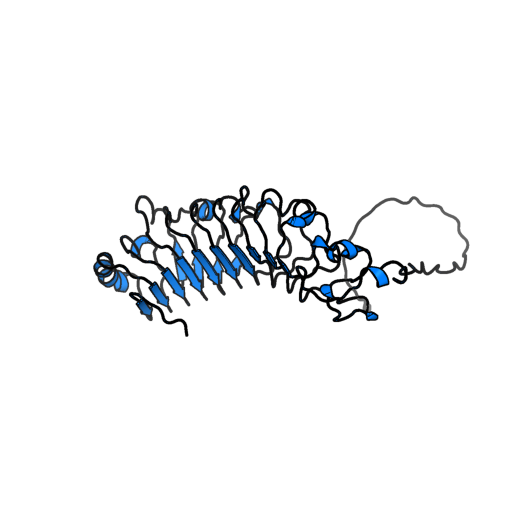 A O 1
ATOM 706 N N . ASN A 1 87 ? -3.370 12.836 12.377 1.00 92.69 87 ASN A N 1
ATOM 707 C CA . ASN A 1 87 ? -2.110 12.517 13.049 1.00 92.69 87 ASN A CA 1
ATOM 708 C C . ASN A 1 87 ? -2.312 11.279 13.927 1.00 92.69 87 ASN A C 1
ATOM 710 O O . ASN A 1 87 ? -3.158 11.300 14.823 1.00 92.69 87 ASN A O 1
ATOM 714 N N . VAL A 1 88 ? -1.562 10.217 13.647 1.00 90.19 88 VAL A N 1
ATOM 715 C CA . VAL A 1 88 ? -1.689 8.904 14.277 1.00 90.19 88 VAL A CA 1
ATOM 716 C C . VAL A 1 88 ? -0.431 8.605 15.095 1.00 90.19 88 VAL A C 1
ATOM 718 O O . VAL A 1 88 ? 0.641 8.319 14.559 1.00 90.19 88 VAL A O 1
ATOM 721 N N . ASP A 1 89 ? -0.573 8.649 16.415 1.00 86.12 89 ASP A N 1
ATOM 722 C CA . ASP A 1 89 ? 0.412 8.159 17.377 1.00 86.12 89 ASP A CA 1
ATOM 723 C C . ASP A 1 89 ? -0.014 6.752 17.806 1.00 86.12 89 ASP A C 1
ATOM 725 O O . ASP A 1 89 ? -0.849 6.575 18.689 1.00 86.12 89 ASP A O 1
ATOM 729 N N . THR A 1 90 ? 0.507 5.740 17.122 1.00 73.00 90 THR A N 1
ATOM 730 C CA . THR A 1 90 ? 0.217 4.319 17.371 1.00 73.00 90 THR A CA 1
ATOM 731 C C . THR A 1 90 ? 0.779 3.804 18.697 1.00 73.00 90 THR A C 1
ATOM 733 O O . THR A 1 90 ? 0.437 2.690 19.083 1.00 73.00 90 THR A O 1
ATOM 736 N N . GLY A 1 91 ? 1.582 4.603 19.415 1.00 67.00 91 GLY A N 1
ATOM 737 C CA . GLY A 1 91 ? 2.259 4.186 20.643 1.00 67.00 91 GLY A CA 1
ATOM 738 C C . GLY A 1 91 ? 3.303 3.084 20.408 1.00 67.00 91 GLY A C 1
ATOM 739 O O . GLY A 1 91 ? 3.476 2.587 19.299 1.00 67.00 91 GLY A O 1
ATOM 740 N N . LEU A 1 92 ? 4.022 2.706 21.470 1.00 55.72 92 LEU A N 1
ATOM 741 C CA . LEU A 1 92 ? 4.913 1.531 21.481 1.00 55.72 92 LEU A CA 1
ATOM 742 C C . LEU A 1 92 ? 4.166 0.245 21.878 1.00 55.72 92 LEU A C 1
ATOM 744 O O . LEU A 1 92 ? 4.754 -0.831 21.932 1.00 55.72 92 LEU A O 1
ATOM 748 N N . SER A 1 93 ? 2.877 0.363 22.194 1.00 54.09 93 SER A N 1
ATOM 749 C CA . SER A 1 93 ? 2.129 -0.635 22.947 1.00 54.09 93 SER A CA 1
ATOM 750 C C . SER A 1 93 ? 0.926 -1.122 22.157 1.00 54.09 93 SER A C 1
ATOM 752 O O . SER A 1 93 ? 0.237 -0.355 21.485 1.00 54.09 93 SER A O 1
ATOM 754 N N . PHE A 1 94 ? 0.689 -2.422 22.287 1.00 52.00 94 PHE A N 1
ATOM 755 C CA . PHE A 1 94 ? -0.311 -3.220 21.603 1.00 52.00 94 PHE A CA 1
ATOM 756 C C . PHE A 1 94 ? -1.640 -2.487 21.411 1.00 52.00 94 PHE A C 1
ATOM 758 O O . PHE A 1 94 ? -2.420 -2.307 22.351 1.00 52.00 94 PHE A O 1
ATOM 765 N N . PHE A 1 95 ? -1.958 -2.180 20.148 1.00 54.59 95 PHE A N 1
ATOM 766 C CA . PHE A 1 95 ? -3.351 -2.261 19.750 1.00 54.59 95 PHE A CA 1
ATOM 767 C C . PHE A 1 95 ? -3.817 -3.661 20.138 1.00 54.59 95 PHE A C 1
ATOM 769 O O . PHE A 1 95 ? -3.387 -4.645 19.544 1.00 54.59 95 PHE A O 1
ATOM 776 N N . GLY A 1 96 ? -4.604 -3.776 21.197 1.00 54.62 96 GLY A N 1
ATOM 777 C CA . GLY A 1 96 ? -5.110 -5.066 21.630 1.00 54.62 96 GLY A CA 1
ATOM 778 C C . GLY A 1 96 ? -5.828 -5.728 20.480 1.00 54.62 96 GLY A C 1
ATOM 779 O O . GLY A 1 96 ? -6.432 -5.048 19.653 1.00 54.62 96 GLY A O 1
ATOM 780 N N . ASN A 1 97 ? -5.687 -7.047 20.433 1.00 62.78 97 ASN A N 1
ATOM 781 C CA . ASN A 1 97 ? -6.122 -7.943 19.375 1.00 62.78 97 ASN A CA 1
ATOM 782 C C . ASN A 1 97 ? -7.271 -7.395 18.511 1.00 62.78 97 ASN A C 1
ATOM 784 O O . ASN A 1 97 ? -8.460 -7.632 18.767 1.00 62.78 97 ASN A O 1
ATOM 788 N N . LEU A 1 98 ? -6.897 -6.694 17.436 1.00 75.56 98 LEU A N 1
ATOM 789 C CA . LEU A 1 98 ? -7.777 -6.353 16.324 1.00 75.56 98 LEU A CA 1
ATOM 790 C C . LEU A 1 98 ? -7.950 -7.599 15.447 1.00 75.56 98 LEU A C 1
ATOM 792 O O . LEU A 1 98 ? -7.710 -7.585 14.243 1.00 75.56 98 LEU A O 1
ATOM 796 N N . ASP A 1 99 ? -8.374 -8.695 16.080 1.00 78.38 99 ASP A N 1
ATOM 797 C CA . ASP A 1 99 ? -8.453 -10.032 15.488 1.00 78.38 99 ASP A CA 1
ATOM 798 C C . ASP A 1 99 ? -9.382 -10.066 14.272 1.00 78.38 99 ASP A C 1
ATOM 800 O O . ASP A 1 99 ? -9.308 -10.985 13.470 1.00 78.38 99 ASP A O 1
ATOM 804 N N . PHE A 1 100 ? -10.281 -9.094 14.129 1.00 85.44 100 PHE A N 1
ATOM 805 C CA . PHE A 1 100 ? -11.236 -9.023 13.026 1.00 85.44 100 PHE A CA 1
ATOM 806 C C . PHE A 1 100 ? -10.867 -7.981 11.970 1.00 85.44 100 PHE A C 1
ATOM 808 O O . PHE A 1 100 ? -11.605 -7.845 10.998 1.00 85.44 100 PHE A O 1
ATOM 815 N N . LEU A 1 101 ? -9.755 -7.257 12.138 1.00 89.50 101 LEU A N 1
ATOM 816 C CA . LEU A 1 101 ? -9.362 -6.221 11.197 1.00 89.50 101 LEU A CA 1
ATOM 817 C C . LEU A 1 101 ? -8.845 -6.852 9.906 1.00 89.50 101 LEU A C 1
ATOM 819 O O . LEU A 1 101 ? -7.820 -7.530 9.882 1.00 89.50 101 LEU A O 1
ATOM 823 N N . GLU A 1 102 ? -9.564 -6.589 8.826 1.00 94.75 102 GLU A N 1
ATOM 824 C CA . GLU A 1 102 ? -9.261 -7.070 7.484 1.00 94.75 102 GLU A CA 1
ATOM 825 C C . GLU A 1 102 ? -8.704 -5.951 6.604 1.00 94.75 102 GLU A C 1
ATOM 827 O O . GLU A 1 102 ? -7.917 -6.228 5.698 1.00 94.75 102 GLU A O 1
ATOM 832 N N . THR A 1 103 ? -9.084 -4.698 6.872 1.00 96.69 103 THR A N 1
ATOM 833 C CA . THR A 1 103 ? -8.669 -3.527 6.093 1.00 96.69 103 THR A CA 1
ATOM 834 C C . THR A 1 103 ? -8.084 -2.442 6.989 1.00 96.69 103 THR A C 1
ATOM 836 O O . THR A 1 103 ? -8.702 -2.029 7.968 1.00 96.69 103 THR A O 1
ATOM 839 N N . LEU A 1 104 ? -6.905 -1.945 6.620 1.00 95.75 104 LEU A N 1
ATOM 840 C CA . LEU A 1 104 ? -6.278 -0.772 7.219 1.00 95.75 104 LEU A CA 1
ATOM 841 C C . LEU A 1 104 ? -5.955 0.221 6.106 1.00 95.75 104 LEU A C 1
ATOM 843 O O . LEU A 1 104 ? -5.287 -0.122 5.130 1.00 95.75 104 LEU A O 1
ATOM 847 N N . CYS A 1 105 ? -6.433 1.448 6.257 1.00 97.69 105 CYS A N 1
ATOM 848 C CA . CYS A 1 105 ? -6.209 2.524 5.307 1.00 97.69 105 CYS A CA 1
ATOM 849 C C . CYS A 1 105 ? -5.669 3.751 6.040 1.00 97.69 105 CYS A C 1
ATOM 851 O O . CYS A 1 105 ? -6.284 4.222 6.993 1.00 97.69 105 CYS A O 1
ATOM 853 N N . VAL A 1 106 ? -4.534 4.276 5.595 1.00 97.12 106 VAL A N 1
ATOM 854 C CA . VAL A 1 106 ? -3.937 5.512 6.105 1.00 97.12 106 VAL A CA 1
ATOM 855 C C . VAL A 1 106 ? -3.666 6.413 4.910 1.00 97.12 106 VAL A C 1
ATOM 857 O O . VAL A 1 106 ? -2.920 6.036 4.012 1.00 97.12 106 VAL A O 1
ATOM 860 N N . GLN A 1 107 ? -4.318 7.573 4.860 1.00 98.06 107 GLN A N 1
ATOM 861 C CA . GLN A 1 107 ? -4.251 8.478 3.712 1.00 98.06 107 GLN A CA 1
ATOM 862 C C . GLN A 1 107 ? -4.021 9.918 4.143 1.00 98.06 107 GLN A C 1
ATOM 864 O O . GLN A 1 107 ? -4.683 10.403 5.066 1.00 98.06 107 GLN A O 1
ATOM 869 N N . ASN A 1 108 ? -3.142 10.637 3.446 1.00 98.00 108 ASN A N 1
ATOM 870 C CA . ASN A 1 108 ? -2.888 12.061 3.697 1.00 98.00 108 ASN A CA 1
ATOM 871 C C . ASN A 1 108 ? -2.603 12.353 5.181 1.00 98.00 108 ASN A C 1
ATOM 873 O O . ASN A 1 108 ? -3.125 13.316 5.729 1.00 98.00 108 ASN A O 1
ATOM 877 N N . SER A 1 109 ? -1.888 11.466 5.871 1.00 97.12 109 SER A N 1
ATOM 878 C CA . SER A 1 109 ? -1.775 11.469 7.335 1.00 97.12 109 SER A CA 1
ATOM 879 C C . SER A 1 109 ? -0.314 11.494 7.787 1.00 97.12 109 SER A C 1
ATOM 881 O O . SER A 1 109 ? 0.596 11.222 7.006 1.00 97.12 109 SER A O 1
ATOM 883 N N . SER A 1 110 ? -0.070 11.803 9.060 1.00 95.31 110 SER A N 1
ATOM 884 C CA . SER A 1 110 ? 1.236 11.574 9.688 1.00 95.31 110 SER A CA 1
ATOM 885 C C . SER A 1 110 ? 1.136 10.419 10.668 1.00 95.31 110 SER A C 1
ATOM 887 O O . SER A 1 110 ? 0.231 10.393 11.500 1.00 95.31 110 SER A O 1
ATOM 889 N N . VAL A 1 111 ? 2.074 9.481 10.599 1.00 92.62 111 VAL A N 1
ATOM 890 C CA . VAL A 1 111 ? 2.174 8.368 11.541 1.00 92.62 111 VAL A CA 1
ATOM 891 C C . VAL A 1 111 ? 3.486 8.490 12.297 1.00 92.62 111 VAL A C 1
ATOM 893 O O . VAL A 1 111 ? 4.562 8.567 11.703 1.00 92.62 111 VAL A O 1
ATOM 896 N N . LYS A 1 112 ? 3.411 8.507 13.626 1.00 90.75 112 LYS A N 1
ATOM 897 C CA . LYS A 1 112 ? 4.600 8.657 14.466 1.00 90.75 112 LYS A CA 1
ATOM 898 C C . LYS A 1 112 ? 5.527 7.447 14.355 1.00 90.75 112 LYS A C 1
ATOM 900 O O . LYS A 1 112 ? 6.709 7.601 14.071 1.00 90.75 112 LYS A O 1
ATOM 905 N N . HIS A 1 113 ? 4.996 6.241 14.533 1.00 88.06 113 HIS A N 1
ATOM 906 C CA . HIS A 1 113 ? 5.788 5.020 14.426 1.00 88.06 113 HIS A CA 1
ATOM 907 C C . HIS A 1 113 ? 4.993 3.923 13.727 1.00 88.06 113 HIS A C 1
ATOM 909 O O . HIS A 1 113 ? 4.033 3.372 14.257 1.00 88.06 113 HIS A O 1
ATOM 915 N N . PHE A 1 114 ? 5.383 3.603 12.503 1.00 90.31 114 PHE A N 1
ATOM 916 C CA . PHE A 1 114 ? 4.822 2.477 11.772 1.00 90.31 114 PHE A CA 1
ATOM 917 C C . PHE A 1 114 ? 5.692 1.245 12.035 1.00 90.31 114 PHE A C 1
ATOM 919 O O . PHE A 1 114 ? 6.614 0.937 11.277 1.00 90.31 114 PHE A O 1
ATOM 926 N N . ALA A 1 115 ? 5.442 0.632 13.194 1.00 87.62 115 ALA A N 1
ATOM 927 C CA . ALA A 1 115 ? 6.288 -0.395 13.790 1.00 87.62 115 ALA A CA 1
ATOM 928 C C . ALA A 1 115 ? 5.833 -1.821 13.458 1.00 87.62 115 ALA A C 1
ATOM 930 O O . ALA A 1 115 ? 4.632 -2.091 13.332 1.00 87.62 115 ALA A O 1
ATOM 931 N N . ARG A 1 116 ? 6.789 -2.753 13.413 1.00 88.38 116 ARG A N 1
ATOM 932 C CA . ARG A 1 116 ? 6.513 -4.187 13.242 1.00 88.38 116 ARG A CA 1
ATOM 933 C C . ARG A 1 116 ? 5.657 -4.750 14.371 1.00 88.38 116 ARG A C 1
ATOM 935 O O . ARG A 1 116 ? 4.713 -5.483 14.093 1.00 88.38 116 ARG A O 1
ATOM 942 N N . ASP A 1 117 ? 5.960 -4.393 15.616 1.00 83.25 117 ASP A N 1
ATOM 943 C CA . ASP A 1 117 ? 5.285 -4.946 16.798 1.00 83.25 117 ASP A CA 1
ATOM 944 C C . ASP A 1 117 ? 3.780 -4.666 16.783 1.00 83.25 117 ASP A C 1
ATOM 946 O O . ASP A 1 117 ? 2.972 -5.532 17.117 1.00 83.25 117 ASP A O 1
ATOM 950 N N . TRP A 1 118 ? 3.389 -3.481 16.308 1.00 81.56 118 TRP A N 1
ATOM 951 C CA . TRP A 1 118 ? 1.985 -3.146 16.107 1.00 81.56 118 TRP A CA 1
ATOM 952 C C . TRP A 1 118 ? 1.353 -4.001 15.003 1.00 81.56 118 TRP A C 1
ATOM 954 O O . TRP A 1 118 ? 0.319 -4.636 15.218 1.00 81.56 118 TRP A O 1
ATOM 964 N N . LEU A 1 119 ? 1.965 -4.041 13.821 1.00 87.62 119 LEU A N 1
ATOM 965 C CA . LEU A 1 119 ? 1.380 -4.682 12.641 1.00 87.62 119 LEU A CA 1
ATOM 966 C C . LEU A 1 119 ? 1.358 -6.208 12.734 1.00 87.62 119 LEU A C 1
ATOM 968 O O . LEU A 1 119 ? 0.446 -6.830 12.192 1.00 87.62 119 LEU A O 1
ATOM 972 N N . ALA A 1 120 ? 2.295 -6.812 13.466 1.00 86.56 120 ALA A N 1
ATOM 973 C CA . ALA A 1 120 ? 2.336 -8.249 13.723 1.00 86.56 120 ALA A CA 1
ATOM 974 C C . ALA A 1 120 ? 1.075 -8.763 14.446 1.00 86.56 120 ALA A C 1
ATOM 976 O O . ALA A 1 120 ? 0.743 -9.945 14.348 1.00 86.56 120 ALA A O 1
ATOM 977 N N . THR A 1 121 ? 0.338 -7.883 15.136 1.00 82.94 121 THR A N 1
ATOM 978 C CA . THR A 1 121 ? -0.953 -8.224 15.760 1.00 82.94 121 THR A CA 1
ATOM 979 C C . THR A 1 121 ? -2.094 -8.358 14.746 1.00 82.94 121 THR A C 1
ATOM 981 O O . THR A 1 121 ? -3.084 -9.041 15.010 1.00 82.94 121 THR A O 1
ATOM 984 N N . LEU A 1 122 ? -1.966 -7.759 13.557 1.00 87.69 122 LEU A N 1
ATOM 985 C CA . LEU A 1 122 ? -3.017 -7.685 12.539 1.00 87.69 122 LEU A CA 1
ATOM 986 C C . LEU A 1 122 ? -3.025 -8.939 11.651 1.00 87.69 122 LEU A C 1
ATOM 988 O O . LEU A 1 122 ? -2.976 -8.878 10.422 1.00 87.69 122 LEU A O 1
ATOM 992 N N . VAL A 1 123 ? -3.099 -10.113 12.277 1.00 88.62 123 VAL A N 1
ATOM 993 C CA . VAL A 1 123 ? -2.931 -11.421 11.616 1.00 88.62 123 VAL A CA 1
ATOM 994 C C . VAL A 1 123 ? -3.988 -11.728 10.548 1.00 88.62 123 VAL A C 1
ATOM 996 O O . VAL A 1 123 ? -3.757 -12.567 9.673 1.00 88.62 123 VAL A O 1
ATOM 999 N N . ASN A 1 124 ? -5.139 -11.052 10.612 1.00 92.00 124 ASN A N 1
ATOM 1000 C CA . ASN A 1 124 ? -6.246 -11.180 9.665 1.00 92.00 124 ASN A CA 1
ATOM 1001 C C . ASN A 1 124 ? -6.308 -10.064 8.619 1.00 92.00 124 ASN A C 1
ATOM 1003 O O . ASN A 1 124 ? -7.199 -10.091 7.771 1.00 92.00 124 ASN A O 1
ATOM 1007 N N . LEU A 1 125 ? -5.333 -9.152 8.608 1.00 94.25 125 LEU A N 1
ATOM 1008 C CA . LEU A 1 125 ? -5.279 -8.077 7.631 1.00 94.25 125 LEU A CA 1
ATOM 1009 C C . LEU A 1 125 ? -5.104 -8.643 6.219 1.00 94.25 125 LEU A C 1
ATOM 1011 O O . LEU A 1 125 ? -4.165 -9.389 5.933 1.00 94.25 125 LEU A O 1
ATOM 1015 N N . THR A 1 126 ? -6.015 -8.265 5.328 1.00 97.12 126 THR A N 1
ATOM 1016 C CA . THR A 1 126 ? -6.029 -8.678 3.920 1.00 97.12 126 THR A CA 1
ATOM 1017 C C . THR A 1 126 ? -5.738 -7.513 2.981 1.00 97.12 126 THR A C 1
ATOM 1019 O O . THR A 1 126 ? -5.152 -7.728 1.919 1.00 97.12 126 THR A O 1
ATOM 1022 N N . HIS A 1 127 ? -6.087 -6.288 3.378 1.00 98.38 127 HIS A N 1
ATOM 1023 C CA . HIS A 1 127 ? -5.911 -5.079 2.583 1.00 98.38 127 HIS A CA 1
ATOM 1024 C C . HIS A 1 127 ? -5.217 -4.000 3.414 1.00 98.38 127 HIS A C 1
ATOM 1026 O O . HIS A 1 127 ? -5.733 -3.565 4.443 1.00 98.38 127 HIS A O 1
ATOM 1032 N N . LEU A 1 128 ? -4.053 -3.554 2.946 1.00 98.00 128 LEU A N 1
ATOM 1033 C CA . LEU A 1 128 ? -3.332 -2.423 3.518 1.00 98.00 128 LEU A CA 1
ATOM 1034 C C . LEU A 1 128 ? -3.169 -1.345 2.454 1.00 98.00 128 LEU A C 1
ATOM 1036 O O . LEU A 1 128 ? -2.590 -1.599 1.399 1.00 98.00 128 LEU A O 1
ATOM 1040 N N . THR A 1 129 ? -3.677 -0.151 2.744 1.00 98.62 129 THR A N 1
ATOM 1041 C CA . THR A 1 129 ? -3.452 1.052 1.942 1.00 98.62 129 THR A CA 1
ATOM 1042 C C . THR A 1 129 ? -2.743 2.096 2.785 1.00 98.62 129 THR A C 1
ATOM 1044 O O . THR A 1 129 ? -3.227 2.478 3.847 1.00 98.62 129 THR A O 1
ATOM 1047 N N . VAL A 1 130 ? -1.609 2.569 2.290 1.00 98.06 130 VAL A N 1
ATOM 1048 C CA . VAL A 1 130 ? -0.856 3.690 2.834 1.00 98.06 130 VAL A CA 1
ATOM 1049 C C . VAL A 1 130 ? -0.592 4.638 1.679 1.00 98.06 130 VAL A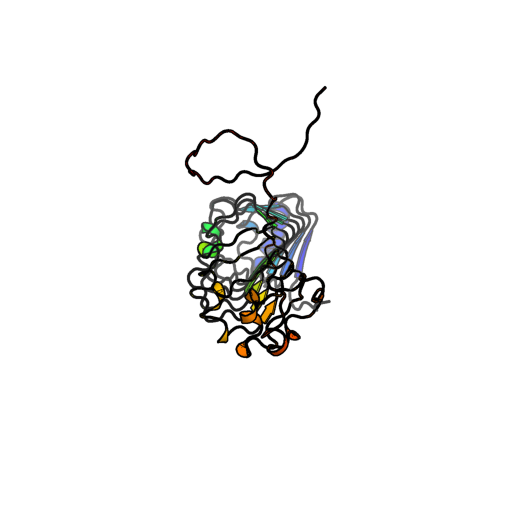 C 1
ATOM 1051 O O . VAL A 1 130 ? 0.189 4.323 0.784 1.00 98.06 130 VAL A O 1
ATOM 1054 N N . ASP A 1 131 ? -1.243 5.790 1.696 1.00 98.44 131 ASP A N 1
ATOM 1055 C CA . ASP A 1 131 ? -1.106 6.798 0.653 1.00 98.44 131 ASP A CA 1
ATOM 1056 C C . ASP A 1 131 ? -0.755 8.156 1.249 1.00 98.44 131 ASP A C 1
ATOM 1058 O O . ASP A 1 131 ? -1.346 8.565 2.253 1.00 98.44 131 ASP A O 1
ATOM 1062 N N . SER A 1 132 ? 0.174 8.879 0.625 1.00 98.12 132 SER A N 1
ATOM 1063 C CA . SER A 1 132 ? 0.460 10.273 0.987 1.00 98.12 132 SER A CA 1
ATOM 1064 C C . SER A 1 132 ? 0.717 10.439 2.495 1.00 98.12 132 SER A C 1
ATOM 1066 O O . SER A 1 132 ? 0.135 11.302 3.154 1.00 98.12 132 SER A O 1
ATOM 1068 N N . THR A 1 133 ? 1.500 9.529 3.075 1.00 96.38 133 THR A N 1
ATOM 1069 C CA . THR A 1 133 ? 1.700 9.398 4.519 1.00 96.38 133 THR A CA 1
ATOM 1070 C C . THR A 1 133 ? 3.149 9.666 4.898 1.00 96.38 133 THR A C 1
ATOM 1072 O O . THR A 1 133 ? 4.082 9.105 4.327 1.00 96.38 133 THR A O 1
ATOM 1075 N N . VAL A 1 134 ? 3.336 10.508 5.914 1.00 94.81 134 VAL A N 1
ATOM 1076 C CA . VAL A 1 134 ? 4.661 10.818 6.459 1.00 94.81 134 VAL A CA 1
ATOM 1077 C C . VAL A 1 134 ? 4.889 10.020 7.734 1.00 94.81 134 VAL A C 1
ATOM 1079 O O . VAL A 1 134 ? 4.087 10.081 8.667 1.00 94.81 134 VAL A O 1
ATOM 1082 N N . PHE A 1 135 ? 6.008 9.305 7.779 1.00 93.06 135 PHE A N 1
ATOM 1083 C CA . PHE A 1 135 ? 6.433 8.522 8.933 1.00 93.06 135 PHE A CA 1
ATOM 1084 C C . PHE A 1 135 ? 7.541 9.245 9.690 1.00 93.06 135 PHE A C 1
ATOM 1086 O O . PHE A 1 135 ? 8.535 9.636 9.081 1.00 93.06 135 PHE A O 1
ATOM 1093 N N . GLN A 1 136 ? 7.411 9.393 11.011 1.00 92.50 136 GLN A N 1
ATOM 1094 C CA . GLN A 1 136 ? 8.557 9.808 11.830 1.00 92.50 136 GLN A CA 1
ATOM 1095 C C . GLN A 1 136 ? 9.523 8.630 12.039 1.00 92.50 136 GLN A C 1
ATOM 1097 O O . GLN A 1 136 ? 10.735 8.812 11.947 1.00 92.50 136 GLN A O 1
ATOM 1102 N N . ILE A 1 137 ? 8.993 7.426 12.270 1.00 90.00 137 ILE A N 1
ATOM 1103 C CA . ILE A 1 137 ? 9.751 6.172 12.319 1.00 90.00 137 ILE A CA 1
ATOM 1104 C C . ILE A 1 137 ? 9.004 5.113 11.498 1.00 90.00 137 ILE A C 1
ATOM 1106 O O . ILE A 1 137 ? 7.802 4.911 11.681 1.00 90.00 137 ILE A O 1
ATOM 1110 N N . LEU A 1 138 ? 9.722 4.440 10.600 1.00 92.94 138 LEU A N 1
ATOM 1111 C CA . LEU A 1 138 ? 9.242 3.313 9.803 1.00 92.94 138 LEU A CA 1
ATOM 1112 C C . LEU A 1 138 ? 10.236 2.163 9.956 1.00 92.94 138 LEU A C 1
ATOM 1114 O O . LEU A 1 138 ? 11.385 2.288 9.524 1.00 92.94 138 LEU A O 1
ATOM 1118 N N . ASP A 1 139 ? 9.800 1.060 10.558 1.00 92.31 139 ASP A N 1
ATOM 1119 C CA . ASP A 1 139 ? 10.655 -0.116 10.703 1.00 92.31 139 ASP A CA 1
ATOM 1120 C C . ASP A 1 139 ? 10.909 -0.744 9.328 1.00 92.31 139 ASP A C 1
ATOM 1122 O O . ASP A 1 139 ? 10.004 -0.862 8.494 1.00 92.31 139 ASP A O 1
ATOM 1126 N N . SER A 1 140 ? 12.142 -1.191 9.085 1.00 92.88 140 SER A N 1
ATOM 1127 C CA . SER A 1 140 ? 12.506 -1.809 7.807 1.00 92.88 140 SER A CA 1
ATOM 1128 C C . SER A 1 140 ? 11.777 -3.128 7.554 1.00 92.88 140 SER A C 1
ATOM 1130 O O . SER A 1 140 ? 11.670 -3.532 6.402 1.00 92.88 140 SER A O 1
ATOM 1132 N N . ASP A 1 141 ? 11.248 -3.774 8.595 1.00 93.62 141 ASP A N 1
ATOM 1133 C CA . ASP A 1 141 ? 10.483 -5.019 8.540 1.00 93.62 141 ASP A CA 1
ATOM 1134 C C . ASP A 1 141 ? 9.038 -4.873 9.056 1.00 93.62 141 ASP A C 1
ATOM 1136 O O . ASP A 1 141 ? 8.413 -5.864 9.447 1.00 93.62 141 ASP A O 1
ATOM 1140 N N . ALA A 1 142 ? 8.478 -3.656 8.996 1.00 92.31 142 ALA A N 1
ATOM 1141 C CA . ALA A 1 142 ? 7.144 -3.325 9.505 1.00 92.31 142 ALA A CA 1
ATOM 1142 C C . ALA A 1 142 ? 6.032 -4.276 9.012 1.00 92.31 142 ALA A C 1
ATOM 1144 O O . ALA A 1 142 ? 5.187 -4.698 9.796 1.00 92.31 142 ALA A O 1
ATOM 1145 N N . LEU A 1 143 ? 6.031 -4.665 7.728 1.00 94.12 143 LEU A N 1
ATOM 1146 C CA . LEU A 1 143 ? 4.981 -5.526 7.150 1.00 94.12 143 LEU A CA 1
ATOM 1147 C C . LEU A 1 1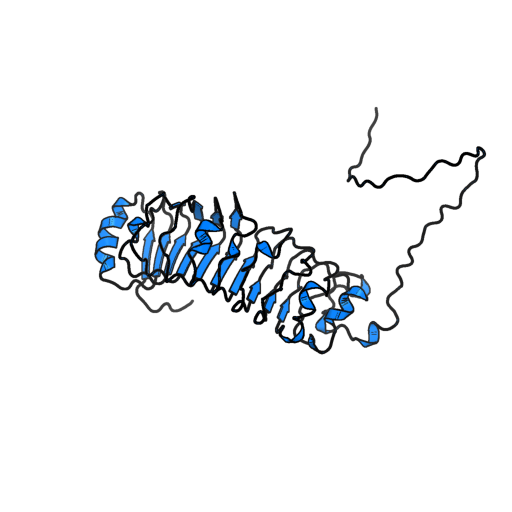43 ? 5.326 -7.021 7.188 1.00 94.12 143 LEU A C 1
ATOM 1149 O O . LEU A 1 143 ? 4.619 -7.839 6.591 1.00 94.12 143 LEU A O 1
ATOM 1153 N N . SER A 1 144 ? 6.435 -7.398 7.826 1.00 93.31 144 SER A N 1
ATOM 1154 C CA . SER A 1 144 ? 7.004 -8.742 7.698 1.00 93.31 144 SER A CA 1
ATOM 1155 C C . SER A 1 144 ? 6.081 -9.854 8.221 1.00 93.31 144 SER A C 1
ATOM 1157 O O . SER A 1 144 ? 6.078 -10.952 7.646 1.00 93.31 144 SER A O 1
ATOM 1159 N N . ASP A 1 145 ? 5.248 -9.547 9.221 1.00 91.62 145 ASP A N 1
ATOM 1160 C CA . ASP A 1 145 ? 4.361 -10.476 9.933 1.00 91.62 145 ASP A CA 1
ATOM 1161 C C . ASP A 1 145 ? 2.868 -10.306 9.572 1.00 91.62 145 ASP A C 1
ATOM 1163 O O . ASP A 1 145 ? 1.989 -10.385 10.424 1.00 91.62 145 ASP A O 1
ATOM 1167 N N . LEU A 1 146 ? 2.556 -10.124 8.281 1.00 93.62 146 LEU A N 1
ATOM 1168 C CA . LEU A 1 146 ? 1.177 -10.065 7.764 1.00 93.62 146 LEU A CA 1
ATOM 1169 C C . LEU A 1 146 ? 0.848 -11.293 6.885 1.00 93.62 146 LEU A C 1
ATOM 1171 O O . LEU A 1 146 ? 0.942 -11.230 5.655 1.00 93.62 146 LEU A O 1
ATOM 1175 N N . PRO A 1 147 ? 0.480 -12.449 7.476 1.00 92.38 147 PRO A N 1
ATOM 1176 C CA . PRO A 1 147 ? 0.377 -13.722 6.752 1.00 92.38 147 PRO A CA 1
ATOM 1177 C C . PRO A 1 147 ? -0.805 -13.798 5.776 1.00 92.38 147 PRO A C 1
ATOM 1179 O O . PRO A 1 147 ? -0.794 -14.635 4.870 1.00 92.38 147 PRO A O 1
ATOM 1182 N N . ARG A 1 148 ? -1.831 -12.959 5.967 1.00 95.12 148 ARG A N 1
ATOM 1183 C CA . ARG A 1 148 ? -3.064 -12.948 5.167 1.00 95.12 148 ARG A CA 1
ATOM 1184 C C . ARG A 1 148 ? -3.161 -11.800 4.168 1.00 95.12 148 ARG A C 1
ATOM 1186 O O . ARG A 1 148 ? -4.153 -11.727 3.445 1.00 95.12 148 ARG A O 1
ATOM 1193 N N . LEU A 1 149 ? -2.127 -10.962 4.078 1.00 97.06 149 LEU A N 1
ATOM 1194 C CA . LEU A 1 149 ? -2.153 -9.791 3.212 1.00 97.06 149 LEU A CA 1
ATOM 1195 C C . LEU A 1 149 ? -2.310 -10.212 1.747 1.00 97.06 149 LEU A C 1
ATOM 1197 O O . LEU A 1 149 ? -1.475 -10.938 1.210 1.00 97.06 149 LEU A O 1
ATOM 1201 N N . GLY A 1 150 ? -3.402 -9.764 1.132 1.00 97.56 150 GLY A N 1
ATOM 1202 C CA . GLY A 1 150 ? -3.772 -10.006 -0.260 1.00 97.56 150 GLY A CA 1
ATOM 1203 C C . GLY A 1 150 ? -3.487 -8.810 -1.165 1.00 97.56 150 GLY A C 1
ATOM 1204 O O . GLY A 1 150 ? -3.093 -8.980 -2.319 1.00 97.56 150 GLY A O 1
ATOM 1205 N N . THR A 1 151 ? -3.612 -7.602 -0.622 1.00 98.56 151 THR A N 1
ATOM 1206 C CA . THR A 1 151 ? -3.399 -6.350 -1.347 1.00 98.56 151 THR A CA 1
ATOM 1207 C C . THR A 1 151 ? -2.565 -5.404 -0.498 1.00 98.56 151 THR A C 1
ATOM 1209 O O . THR A 1 151 ? -2.934 -5.098 0.638 1.00 98.56 151 THR A O 1
ATOM 1212 N N . LEU A 1 152 ? -1.462 -4.924 -1.068 1.00 98.44 152 LEU A N 1
ATOM 1213 C CA . LEU A 1 152 ? -0.632 -3.870 -0.500 1.00 98.44 152 LEU A CA 1
ATOM 1214 C C . LEU A 1 152 ? -0.585 -2.695 -1.472 1.00 98.44 152 LEU A C 1
ATOM 1216 O O . LEU A 1 152 ? -0.072 -2.835 -2.579 1.00 98.44 152 LEU A O 1
ATOM 1220 N N . ILE A 1 153 ? -1.104 -1.550 -1.042 1.00 98.75 153 ILE A N 1
ATOM 1221 C CA . ILE A 1 153 ? -1.020 -0.276 -1.753 1.00 98.75 153 ILE A CA 1
ATOM 1222 C C . ILE A 1 153 ? -0.183 0.658 -0.887 1.00 98.75 153 ILE A C 1
ATOM 1224 O O . ILE A 1 153 ? -0.572 0.977 0.234 1.00 98.75 153 ILE A O 1
ATOM 1228 N N . TRP A 1 154 ? 0.981 1.055 -1.384 1.00 98.25 154 TRP A N 1
ATOM 1229 C CA . TRP A 1 154 ? 1.919 1.938 -0.704 1.00 98.25 154 TRP A CA 1
ATOM 1230 C C . TRP A 1 154 ? 2.351 3.049 -1.660 1.00 98.25 154 TRP A C 1
ATOM 1232 O O . TRP A 1 154 ? 3.421 2.995 -2.271 1.00 98.25 154 TRP A O 1
ATOM 1242 N N . THR A 1 155 ? 1.490 4.044 -1.824 1.00 98.56 155 THR A N 1
ATOM 1243 C CA . THR A 1 155 ? 1.595 5.061 -2.875 1.00 98.56 155 THR A CA 1
ATOM 1244 C C . THR A 1 155 ? 1.952 6.429 -2.308 1.00 98.56 155 THR A C 1
ATOM 1246 O O . THR A 1 155 ? 1.633 6.743 -1.166 1.00 98.56 155 THR A O 1
ATOM 1249 N N . ASN A 1 156 ? 2.650 7.251 -3.092 1.00 97.81 156 ASN A N 1
ATOM 1250 C CA . ASN A 1 156 ? 2.949 8.643 -2.734 1.00 97.81 156 ASN A CA 1
ATOM 1251 C C . ASN A 1 156 ? 3.625 8.829 -1.352 1.00 97.81 156 ASN A C 1
ATOM 1253 O O . ASN A 1 156 ? 3.301 9.754 -0.615 1.00 97.81 156 ASN A O 1
ATOM 1257 N N . ASN A 1 157 ? 4.562 7.943 -0.985 1.00 95.69 157 ASN A N 1
ATOM 1258 C CA . ASN A 1 157 ? 5.265 7.961 0.313 1.00 95.69 157 ASN A CA 1
ATOM 1259 C C . ASN A 1 157 ? 6.778 8.218 0.164 1.00 95.69 157 ASN A C 1
ATOM 1261 O O . ASN A 1 157 ? 7.566 7.841 1.030 1.00 95.69 157 ASN A O 1
ATOM 1265 N N . ASP A 1 158 ? 7.199 8.796 -0.966 1.00 93.88 158 ASP A N 1
ATOM 1266 C CA . ASP A 1 158 ? 8.594 9.142 -1.275 1.00 93.88 158 ASP A CA 1
ATOM 1267 C C . ASP A 1 158 ? 9.622 7.996 -1.123 1.00 93.88 158 ASP A C 1
ATOM 1269 O O . ASP A 1 158 ? 10.822 8.239 -0.945 1.00 93.88 158 ASP A O 1
ATOM 1273 N N . LEU A 1 159 ? 9.198 6.730 -1.248 1.00 94.50 159 LEU A N 1
ATOM 1274 C CA . LEU A 1 159 ? 10.108 5.590 -1.107 1.00 94.50 159 LEU A CA 1
ATOM 1275 C C . LEU A 1 159 ? 11.202 5.618 -2.181 1.00 94.50 159 LEU A C 1
ATOM 1277 O O . LEU A 1 159 ? 10.920 5.546 -3.376 1.00 94.50 159 LEU A O 1
ATOM 1281 N N . ARG A 1 160 ? 12.469 5.668 -1.757 1.00 95.75 160 ARG A N 1
ATOM 1282 C CA . ARG A 1 160 ? 13.648 5.585 -2.647 1.00 95.75 160 ARG A CA 1
ATOM 1283 C C . ARG A 1 160 ? 14.230 4.178 -2.750 1.00 95.75 160 ARG A C 1
ATOM 1285 O O . ARG A 1 160 ? 14.909 3.861 -3.723 1.00 95.75 160 ARG A O 1
ATOM 1292 N N . TYR A 1 161 ? 13.969 3.347 -1.748 1.00 94.75 161 TYR A N 1
ATOM 1293 C CA . TYR A 1 161 ? 14.439 1.972 -1.646 1.00 94.75 161 TYR A CA 1
ATOM 1294 C C . TYR A 1 161 ? 13.349 1.107 -1.017 1.00 94.75 161 TYR A C 1
ATOM 1296 O O . TYR A 1 161 ? 12.595 1.578 -0.166 1.00 94.75 161 TYR A O 1
ATOM 1304 N N . ILE A 1 162 ? 13.298 -0.160 -1.421 1.00 95.00 162 ILE A N 1
ATOM 1305 C CA . ILE A 1 162 ? 12.472 -1.188 -0.796 1.00 95.00 162 ILE A CA 1
ATOM 1306 C C . ILE A 1 162 ? 13.277 -2.484 -0.715 1.00 95.00 162 ILE A C 1
ATOM 1308 O O . ILE A 1 162 ? 13.843 -2.927 -1.713 1.00 95.00 162 ILE A O 1
ATOM 1312 N N . GLY A 1 163 ? 13.342 -3.073 0.477 1.00 94.81 163 GLY A N 1
ATOM 1313 C CA . GLY A 1 163 ? 13.998 -4.353 0.727 1.00 94.81 163 GLY A CA 1
ATOM 1314 C C . GLY A 1 163 ? 13.001 -5.507 0.814 1.00 94.81 163 GLY A C 1
ATOM 1315 O O . GLY A 1 163 ? 11.799 -5.302 0.993 1.00 94.81 163 GLY A O 1
ATOM 1316 N N . ARG A 1 164 ? 13.485 -6.751 0.712 1.00 93.81 164 ARG A N 1
ATOM 1317 C CA . ARG A 1 164 ? 12.623 -7.937 0.872 1.00 93.81 164 ARG A CA 1
ATOM 1318 C C . ARG A 1 164 ? 12.067 -8.038 2.292 1.00 93.81 164 ARG A C 1
ATOM 1320 O O . ARG A 1 164 ? 10.954 -8.529 2.464 1.00 93.81 164 ARG A O 1
ATOM 1327 N N . GLU A 1 165 ? 12.844 -7.599 3.274 1.00 94.12 165 GLU A N 1
ATOM 1328 C CA . GLU A 1 165 ? 12.507 -7.529 4.694 1.00 94.12 165 GLU A CA 1
ATOM 1329 C C . GLU A 1 165 ? 11.260 -6.685 4.966 1.00 94.12 165 GLU A C 1
ATOM 1331 O O . GLU A 1 165 ? 10.484 -7.038 5.851 1.00 94.12 165 GLU A O 1
ATOM 1336 N N . PHE A 1 166 ? 11.025 -5.659 4.142 1.00 94.38 166 PHE A N 1
ATOM 1337 C CA . PHE A 1 166 ? 9.877 -4.769 4.267 1.00 94.38 166 PHE A CA 1
ATOM 1338 C C . PHE A 1 166 ? 8.559 -5.462 3.946 1.00 94.38 166 PHE A C 1
ATOM 1340 O O . PHE A 1 166 ? 7.541 -5.132 4.537 1.00 94.38 166 PHE A O 1
ATOM 1347 N N . LEU A 1 167 ? 8.563 -6.424 3.020 1.00 94.75 167 LEU A N 1
ATOM 1348 C CA . LEU A 1 167 ? 7.361 -7.124 2.566 1.00 94.75 167 LEU A CA 1
ATOM 1349 C C . LEU A 1 167 ? 7.078 -8.377 3.418 1.00 94.75 167 LEU A C 1
ATOM 1351 O O . LEU A 1 167 ? 8.011 -8.982 3.957 1.00 94.75 167 LEU A O 1
ATOM 1355 N N . PRO A 1 168 ? 5.825 -8.877 3.473 1.00 92.88 168 PRO A N 1
ATOM 1356 C CA . PRO A 1 168 ? 5.486 -10.036 4.299 1.00 92.88 168 PRO A CA 1
ATOM 1357 C C . PRO A 1 168 ? 6.367 -11.259 4.004 1.00 92.88 168 PRO A C 1
ATOM 1359 O O . PRO A 1 168 ? 6.540 -11.665 2.848 1.00 92.88 168 PRO A O 1
ATOM 1362 N N . ARG A 1 169 ? 6.947 -11.883 5.038 1.00 88.88 169 ARG A N 1
ATOM 1363 C CA . ARG A 1 169 ? 7.891 -13.015 4.885 1.00 88.88 169 ARG A CA 1
ATOM 1364 C C . ARG A 1 169 ? 7.227 -14.240 4.255 1.00 88.88 169 ARG A C 1
ATOM 1366 O O . ARG A 1 169 ? 7.848 -14.957 3.472 1.00 88.88 169 ARG A O 1
ATOM 1373 N N . ARG A 1 170 ? 5.950 -14.467 4.582 1.00 79.81 170 ARG A N 1
ATOM 1374 C CA . ARG A 1 170 ? 5.124 -15.595 4.114 1.00 79.81 170 ARG A CA 1
ATOM 1375 C C . ARG A 1 170 ? 3.922 -15.099 3.311 1.00 79.81 170 ARG A C 1
ATOM 1377 O O . ARG A 1 170 ? 2.780 -15.415 3.624 1.00 79.81 170 ARG A O 1
ATOM 1384 N N . SER A 1 171 ? 4.190 -14.323 2.266 1.00 77.56 171 SER A N 1
ATOM 1385 C CA . SER A 1 171 ? 3.170 -13.664 1.444 1.00 77.56 171 SER A CA 1
ATOM 1386 C C . SER A 1 171 ? 2.526 -14.607 0.414 1.00 77.56 171 SER A C 1
ATOM 1388 O O . SER A 1 171 ? 2.557 -14.379 -0.792 1.00 77.56 171 SER A O 1
ATOM 1390 N N . ARG A 1 172 ? 1.946 -15.719 0.883 1.00 87.50 172 ARG A N 1
ATOM 1391 C CA . ARG A 1 172 ? 1.279 -16.688 -0.004 1.00 87.50 172 ARG A CA 1
ATOM 1392 C C . ARG A 1 172 ? -0.037 -16.161 -0.571 1.00 87.50 172 ARG A C 1
ATOM 1394 O O . ARG A 1 172 ? -0.539 -16.735 -1.519 1.00 87.50 172 ARG A O 1
ATOM 1401 N N . LEU A 1 173 ? -0.617 -15.113 0.002 1.00 94.50 173 LEU A N 1
ATOM 1402 C CA . LEU A 1 173 ? -1.929 -14.616 -0.417 1.00 94.50 173 LEU A CA 1
ATOM 1403 C C . LEU A 1 173 ? -1.869 -13.289 -1.170 1.00 94.50 173 LEU A C 1
ATOM 1405 O O . LEU A 1 173 ? -2.871 -12.919 -1.777 1.00 94.50 173 LEU A O 1
ATOM 1409 N N . LEU A 1 174 ? -0.718 -12.611 -1.176 1.00 96.19 174 LEU A N 1
ATOM 1410 C CA . LEU A 1 174 ? -0.568 -11.316 -1.828 1.00 96.19 174 LEU A CA 1
ATOM 1411 C C . LEU A 1 174 ? -0.729 -11.483 -3.330 1.00 96.19 174 LEU A C 1
ATOM 1413 O O . LEU A 1 174 ? -0.004 -12.267 -3.928 1.00 96.19 174 LEU A O 1
ATOM 1417 N N . LYS A 1 175 ? -1.685 -10.752 -3.902 1.00 96.81 175 LYS A N 1
ATOM 1418 C CA . LYS A 1 175 ? -2.072 -10.714 -5.319 1.00 96.81 175 LYS A CA 1
ATOM 1419 C C . LYS A 1 175 ? -1.732 -9.379 -5.970 1.00 96.81 175 LYS A C 1
ATOM 1421 O O . LYS A 1 175 ? -1.410 -9.344 -7.157 1.00 96.81 175 LYS A O 1
ATOM 1426 N N . THR A 1 176 ? -1.764 -8.300 -5.195 1.00 98.25 176 THR A N 1
ATOM 1427 C CA . THR A 1 176 ? -1.558 -6.944 -5.703 1.00 98.25 176 THR A CA 1
ATOM 1428 C C . THR A 1 176 ? -0.542 -6.208 -4.849 1.00 98.25 176 THR A C 1
ATOM 1430 O O . THR A 1 176 ? -0.702 -6.116 -3.632 1.00 98.25 176 THR A O 1
ATOM 1433 N N . LEU A 1 177 ? 0.480 -5.674 -5.512 1.00 97.94 177 LEU A N 1
ATOM 1434 C CA . LEU A 1 177 ? 1.460 -4.765 -4.942 1.00 97.94 177 LEU A CA 1
ATOM 1435 C C . LEU A 1 177 ? 1.465 -3.475 -5.759 1.00 97.94 177 LEU A C 1
ATOM 1437 O O . LEU A 1 177 ? 1.882 -3.471 -6.917 1.00 97.94 177 LEU A O 1
ATOM 1441 N N . ASP A 1 178 ? 1.015 -2.389 -5.151 1.00 98.75 178 ASP A N 1
ATOM 1442 C CA . ASP A 1 178 ? 1.070 -1.058 -5.735 1.00 98.75 178 ASP A CA 1
ATOM 1443 C C . ASP A 1 178 ? 2.086 -0.201 -4.981 1.00 98.75 178 ASP A C 1
ATOM 1445 O O . ASP A 1 178 ? 1.958 0.020 -3.780 1.00 98.75 178 ASP A O 1
ATOM 1449 N N . LEU A 1 179 ? 3.121 0.232 -5.694 1.00 98.62 179 LEU A N 1
ATOM 1450 C CA . LEU A 1 179 ? 4.187 1.113 -5.226 1.00 98.62 179 LEU A CA 1
ATOM 1451 C C . LEU A 1 179 ? 4.259 2.373 -6.102 1.00 98.62 179 LEU A C 1
ATOM 1453 O O . LEU A 1 179 ? 5.338 2.964 -6.250 1.00 98.62 179 LEU A O 1
ATOM 1457 N N . SER A 1 180 ? 3.156 2.766 -6.747 1.00 98.75 180 SER A N 1
ATOM 1458 C CA . SER A 1 180 ? 3.135 3.946 -7.607 1.00 98.75 180 SER A CA 1
ATOM 1459 C C . SER A 1 180 ? 3.469 5.232 -6.853 1.00 98.75 180 SER A C 1
ATOM 1461 O O . SER A 1 180 ? 3.363 5.306 -5.630 1.00 98.75 180 SER A O 1
ATOM 1463 N N . ASP A 1 181 ? 3.876 6.265 -7.589 1.00 98.56 181 ASP A N 1
ATOM 1464 C CA . ASP A 1 181 ? 4.107 7.610 -7.035 1.00 98.56 181 ASP A CA 1
ATOM 1465 C C . ASP A 1 181 ? 5.203 7.673 -5.965 1.00 98.56 181 ASP A C 1
ATOM 1467 O O . ASP A 1 181 ? 5.232 8.569 -5.129 1.00 98.56 181 ASP A O 1
ATOM 1471 N N . ASN A 1 182 ? 6.141 6.734 -5.990 1.00 98.44 182 ASN A N 1
ATOM 1472 C CA . ASN A 1 182 ? 7.325 6.780 -5.145 1.00 98.44 182 ASN A CA 1
ATOM 1473 C C . ASN A 1 182 ? 8.534 7.286 -5.949 1.00 98.44 182 ASN A C 1
ATOM 1475 O O . ASN A 1 182 ? 8.409 7.885 -7.019 1.00 98.44 182 ASN A O 1
ATOM 1479 N N . LYS A 1 183 ? 9.737 7.102 -5.408 1.00 98.00 183 LYS A N 1
ATOM 1480 C CA . LYS A 1 183 ? 11.011 7.517 -6.011 1.00 98.00 183 LYS A CA 1
ATOM 1481 C C . LYS A 1 183 ? 11.925 6.312 -6.253 1.00 98.00 183 LYS A C 1
ATOM 1483 O O . LYS A 1 183 ? 13.148 6.445 -6.213 1.00 98.00 183 LYS A O 1
ATOM 1488 N N . LEU A 1 184 ? 11.343 5.134 -6.483 1.00 98.19 184 LEU A N 1
ATOM 1489 C CA . LEU A 1 184 ? 12.085 3.893 -6.688 1.00 98.19 184 LEU A CA 1
ATOM 1490 C C . LEU A 1 184 ? 12.767 3.911 -8.056 1.00 98.19 184 LEU A C 1
ATOM 1492 O O . LEU A 1 184 ? 12.139 4.202 -9.069 1.00 98.19 184 LEU A O 1
ATOM 1496 N N . SER A 1 185 ? 14.050 3.571 -8.105 1.00 97.12 185 SER A N 1
ATOM 1497 C CA . SER A 1 185 ? 14.808 3.447 -9.361 1.00 97.12 185 SER A CA 1
ATOM 1498 C C . SER A 1 185 ? 15.280 2.019 -9.641 1.00 97.12 185 SER A C 1
ATOM 1500 O O . SER A 1 185 ? 15.700 1.711 -10.758 1.00 97.12 185 SER A O 1
ATOM 1502 N N . TRP A 1 186 ? 15.194 1.139 -8.642 1.00 96.25 186 TRP A N 1
ATOM 1503 C CA . TRP A 1 186 ? 15.636 -0.250 -8.696 1.00 96.25 186 TRP A CA 1
ATOM 1504 C C . TRP A 1 186 ? 14.849 -1.110 -7.696 1.00 96.25 186 TRP A C 1
ATOM 1506 O O . TRP A 1 186 ? 14.351 -0.601 -6.692 1.00 96.25 186 TRP A O 1
ATOM 1516 N N . LEU A 1 187 ? 14.746 -2.412 -7.980 1.00 96.00 187 LEU A N 1
ATOM 1517 C CA . LEU A 1 187 ? 14.147 -3.417 -7.099 1.00 96.00 187 LEU A CA 1
ATOM 1518 C C . LEU A 1 187 ? 15.164 -4.533 -6.809 1.00 96.00 187 LEU A C 1
ATOM 1520 O O . LEU A 1 187 ? 15.808 -4.996 -7.756 1.00 96.00 187 LEU A O 1
ATOM 1524 N N . PRO A 1 188 ? 15.259 -5.026 -5.560 1.00 94.56 188 PRO A N 1
ATOM 1525 C CA . PRO A 1 188 ? 16.080 -6.183 -5.221 1.00 94.56 188 PRO A CA 1
ATOM 1526 C C . PRO A 1 188 ? 15.745 -7.446 -6.005 1.00 94.56 188 PRO A C 1
ATOM 1528 O O . PRO A 1 188 ? 14.577 -7.792 -6.178 1.00 94.56 188 PRO A O 1
ATOM 1531 N N . ASP A 1 189 ? 16.783 -8.194 -6.387 1.00 94.19 189 ASP A N 1
ATOM 1532 C CA . ASP A 1 189 ? 16.673 -9.468 -7.113 1.00 94.19 189 ASP A CA 1
ATOM 1533 C C . ASP A 1 189 ? 15.782 -10.487 -6.379 1.00 94.19 189 ASP A C 1
ATOM 1535 O O . ASP A 1 189 ? 15.150 -11.335 -7.002 1.00 94.19 189 ASP A O 1
ATOM 1539 N N . ASN A 1 190 ? 15.705 -10.399 -5.049 1.00 92.56 190 ASN A N 1
ATOM 1540 C CA . ASN A 1 190 ? 14.915 -11.285 -4.202 1.00 92.56 190 ASN A CA 1
ATOM 1541 C C . ASN A 1 190 ? 13.564 -10.692 -3.765 1.00 92.56 190 ASN A C 1
ATOM 1543 O O . ASN A 1 190 ? 12.876 -11.343 -2.974 1.00 92.56 190 ASN A O 1
ATOM 1547 N N . LEU A 1 191 ? 13.166 -9.503 -4.238 1.00 93.56 191 LEU A N 1
ATOM 1548 C CA . LEU A 1 191 ? 12.022 -8.756 -3.696 1.00 93.56 191 LEU A CA 1
ATOM 1549 C C . LEU A 1 191 ? 10.714 -9.565 -3.694 1.00 93.56 191 LEU A C 1
ATOM 1551 O O . LEU A 1 191 ? 9.982 -9.544 -2.707 1.00 93.56 191 LEU A O 1
ATOM 1555 N N . PHE A 1 192 ? 10.452 -10.334 -4.753 1.00 91.56 192 PHE A N 1
ATOM 1556 C CA . PHE A 1 192 ? 9.224 -11.130 -4.905 1.00 91.56 192 PHE A CA 1
ATOM 1557 C C . PHE A 1 192 ? 9.364 -12.591 -4.445 1.00 91.56 192 PHE A C 1
ATOM 1559 O O . PHE A 1 192 ? 8.487 -13.425 -4.683 1.00 91.56 192 PHE A O 1
ATOM 1566 N N . THR A 1 193 ? 10.454 -12.932 -3.751 1.00 89.00 193 THR A N 1
ATOM 1567 C CA . THR A 1 193 ? 10.663 -14.287 -3.217 1.00 89.00 193 THR A CA 1
ATOM 1568 C C . THR A 1 193 ? 9.535 -14.667 -2.252 1.00 89.00 193 THR A C 1
ATOM 1570 O O . THR A 1 193 ? 9.185 -13.892 -1.356 1.00 89.00 193 THR A O 1
ATOM 1573 N N . ASN A 1 194 ? 9.009 -15.890 -2.388 1.00 88.12 194 ASN A N 1
ATOM 1574 C CA . ASN A 1 194 ? 7.890 -16.434 -1.605 1.00 88.12 194 ASN A CA 1
ATOM 1575 C C . ASN A 1 194 ? 6.546 -15.704 -1.797 1.00 88.12 194 ASN A C 1
ATOM 1577 O O . ASN A 1 194 ? 5.734 -15.678 -0.871 1.00 88.12 194 ASN A O 1
ATOM 1581 N N . MET A 1 195 ? 6.295 -15.151 -2.990 1.00 91.44 195 MET A N 1
ATOM 1582 C CA . MET A 1 195 ? 5.011 -14.533 -3.366 1.00 91.44 195 MET A CA 1
ATOM 1583 C C . MET A 1 195 ? 4.341 -15.261 -4.547 1.00 91.44 195 MET A C 1
ATOM 1585 O O . MET A 1 195 ? 4.103 -14.649 -5.583 1.00 91.44 195 MET A O 1
ATOM 1589 N N . PRO A 1 196 ? 4.052 -16.573 -4.458 1.00 91.06 196 PRO A N 1
ATOM 1590 C CA . PRO A 1 196 ? 3.632 -17.391 -5.607 1.00 91.06 196 PRO A CA 1
ATOM 1591 C C . PRO A 1 196 ? 2.271 -17.011 -6.219 1.00 91.06 196 PRO A C 1
ATOM 1593 O O . PRO A 1 196 ? 1.902 -17.555 -7.250 1.00 91.06 196 PRO A O 1
ATOM 1596 N N . HIS A 1 197 ? 1.513 -16.114 -5.588 1.00 92.94 197 HIS A N 1
ATOM 1597 C CA . HIS A 1 197 ? 0.179 -15.709 -6.035 1.00 92.94 197 HIS A CA 1
ATOM 1598 C C . HIS A 1 197 ? 0.044 -14.218 -6.308 1.00 92.94 197 HIS A C 1
ATOM 1600 O O . HIS A 1 197 ? -1.058 -13.772 -6.627 1.00 92.94 197 HIS A O 1
ATOM 1606 N N . LEU A 1 198 ? 1.133 -13.451 -6.209 1.00 94.25 198 LEU A N 1
ATOM 1607 C CA . LEU A 1 198 ? 1.122 -12.069 -6.679 1.00 94.25 198 LEU A CA 1
ATOM 1608 C C . LEU A 1 198 ? 0.688 -12.131 -8.172 1.00 94.25 198 LEU A C 1
ATOM 1610 O O . LEU A 1 198 ? 0.889 -13.138 -8.858 1.00 94.25 198 LEU A O 1
ATOM 1614 N N . GLN A 1 199 ? 0.041 -11.102 -8.705 1.00 95.38 199 GLN A N 1
ATOM 1615 C CA . GLN A 1 199 ? -0.391 -11.062 -10.117 1.00 95.38 199 GLN A CA 1
ATOM 1616 C C . GLN A 1 199 ? -0.285 -9.661 -10.707 1.00 95.38 199 GLN A C 1
ATOM 1618 O O . GLN A 1 199 ? -0.047 -9.502 -11.904 1.00 95.38 199 GLN A O 1
ATOM 1623 N N . THR A 1 200 ? -0.459 -8.646 -9.867 1.00 97.56 200 THR A N 1
ATOM 1624 C CA . THR A 1 200 ? -0.450 -7.247 -10.271 1.00 97.56 200 THR A CA 1
ATOM 1625 C C . THR A 1 200 ? 0.650 -6.516 -9.529 1.00 97.56 200 THR A C 1
ATOM 1627 O O . THR A 1 200 ? 0.647 -6.481 -8.300 1.00 97.56 200 THR A O 1
ATOM 1630 N N . VAL A 1 201 ? 1.570 -5.917 -10.281 1.00 97.56 201 VAL A N 1
ATOM 1631 C CA . VAL A 1 201 ? 2.599 -5.029 -9.744 1.00 97.56 201 VAL A CA 1
ATOM 1632 C C . VAL A 1 201 ? 2.493 -3.676 -10.434 1.00 97.56 201 VAL A C 1
ATOM 1634 O O . VAL A 1 201 ? 2.589 -3.574 -11.659 1.00 97.56 201 VAL A O 1
ATOM 1637 N N . VAL A 1 202 ? 2.275 -2.626 -9.649 1.00 98.62 202 VAL A N 1
ATOM 1638 C CA . VAL A 1 202 ? 2.168 -1.251 -10.137 1.00 98.62 202 VAL A CA 1
ATOM 1639 C C . VAL A 1 202 ? 3.366 -0.464 -9.624 1.00 98.62 202 VAL A C 1
ATOM 1641 O O . VAL A 1 202 ? 3.585 -0.330 -8.428 1.00 98.62 202 VAL A O 1
ATOM 1644 N N . LEU A 1 203 ? 4.173 0.025 -10.558 1.00 98.50 203 LEU A N 1
ATOM 1645 C CA . LEU A 1 203 ? 5.390 0.805 -10.333 1.00 98.50 203 LEU A CA 1
ATOM 1646 C C . LEU A 1 203 ? 5.315 2.137 -11.085 1.00 98.50 203 LEU A C 1
ATOM 1648 O O . LEU A 1 203 ? 6.341 2.767 -11.341 1.00 98.50 203 LEU A O 1
ATOM 1652 N N . SER A 1 204 ? 4.118 2.568 -11.487 1.00 98.69 204 SER A N 1
ATOM 1653 C CA . SER A 1 204 ? 3.953 3.789 -12.268 1.00 98.69 204 SER A CA 1
ATOM 1654 C C . SER A 1 204 ? 4.427 5.023 -11.502 1.00 98.69 204 SER A C 1
ATOM 1656 O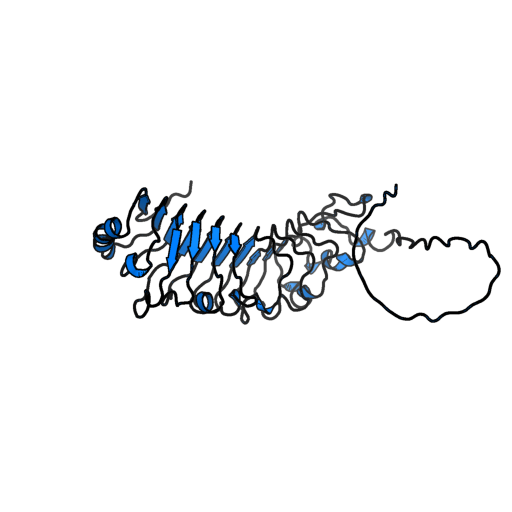 O . SER A 1 204 ? 4.344 5.060 -10.278 1.00 98.69 204 SER A O 1
ATOM 1658 N N . ARG A 1 205 ? 4.898 6.047 -12.218 1.00 98.62 205 ARG A N 1
ATOM 1659 C CA . ARG A 1 205 ? 5.366 7.322 -11.649 1.00 98.62 205 ARG A CA 1
ATOM 1660 C C . ARG A 1 205 ? 6.463 7.121 -10.595 1.00 98.62 205 ARG A C 1
ATOM 1662 O O . ARG A 1 205 ? 6.397 7.658 -9.497 1.00 98.62 205 ARG A O 1
ATOM 1669 N N . ASN A 1 206 ? 7.464 6.321 -10.957 1.00 98.75 206 ASN A N 1
ATOM 1670 C CA . ASN A 1 206 ? 8.710 6.117 -10.218 1.00 98.75 206 ASN A CA 1
ATOM 1671 C C . ASN A 1 206 ? 9.905 6.604 -11.076 1.00 98.75 206 ASN A C 1
ATOM 1673 O O . ASN A 1 206 ? 9.739 7.384 -12.014 1.00 98.75 206 ASN A O 1
ATOM 1677 N N . ALA A 1 207 ? 11.125 6.169 -10.761 1.00 98.25 207 ALA A N 1
ATOM 1678 C CA . ALA A 1 207 ? 12.367 6.573 -11.418 1.00 98.25 207 ALA A CA 1
ATOM 1679 C C . ALA A 1 207 ? 13.076 5.417 -12.162 1.00 98.25 207 ALA A C 1
ATOM 1681 O O . ALA A 1 207 ? 14.302 5.426 -12.306 1.00 98.25 207 ALA A O 1
ATOM 1682 N N . PHE A 1 208 ? 12.337 4.408 -12.639 1.00 97.81 208 PHE A N 1
ATOM 1683 C CA . PHE A 1 208 ? 12.918 3.263 -13.348 1.00 97.81 208 PHE A CA 1
ATOM 1684 C C . PHE A 1 208 ? 13.401 3.639 -14.754 1.00 97.81 208 PHE A C 1
ATOM 1686 O O . PHE A 1 208 ? 12.602 3.852 -15.663 1.00 97.81 208 PHE A O 1
ATOM 1693 N N . LYS A 1 209 ? 14.724 3.658 -14.949 1.00 95.94 209 LYS A N 1
ATOM 1694 C CA . LYS A 1 209 ? 15.338 3.842 -16.275 1.00 95.94 209 LYS A CA 1
ATOM 1695 C C . LYS A 1 209 ? 15.543 2.534 -17.027 1.00 95.94 209 LYS A C 1
ATOM 1697 O O . LYS A 1 209 ? 15.192 2.424 -18.194 1.00 95.94 209 LYS A O 1
ATOM 1702 N N . VAL A 1 210 ? 16.109 1.538 -16.351 1.00 89.31 210 VAL A N 1
ATOM 1703 C CA . VAL A 1 210 ? 16.420 0.225 -16.927 1.00 89.31 210 VAL A CA 1
ATOM 1704 C C . VAL A 1 210 ? 15.908 -0.854 -15.972 1.00 89.31 210 VAL A C 1
ATOM 1706 O O . VAL A 1 210 ? 16.636 -1.280 -15.072 1.00 89.31 210 VAL A O 1
ATOM 1709 N N . PRO A 1 211 ? 14.633 -1.264 -16.097 1.00 89.06 211 PRO A N 1
ATOM 1710 C CA . PRO A 1 211 ? 14.072 -2.325 -15.270 1.00 89.06 211 PRO A CA 1
ATOM 1711 C C . PRO A 1 211 ? 14.860 -3.637 -15.421 1.00 89.06 211 PRO A C 1
ATOM 1713 O O . PRO A 1 211 ? 14.984 -4.176 -16.520 1.00 89.06 211 PRO A O 1
ATOM 1716 N N . SER A 1 212 ? 15.380 -4.168 -14.311 1.00 90.75 212 SER A N 1
ATOM 1717 C CA . SER A 1 212 ? 16.085 -5.458 -14.279 1.00 90.75 212 SER A CA 1
ATOM 1718 C C . SER A 1 212 ? 15.099 -6.630 -14.406 1.00 90.75 212 SER A C 1
ATOM 1720 O O . SER A 1 212 ? 14.060 -6.595 -13.744 1.00 90.75 212 SER A O 1
ATOM 1722 N N . PRO A 1 213 ? 15.421 -7.701 -15.162 1.00 90.00 213 PRO A N 1
ATOM 1723 C CA . PRO A 1 213 ? 14.607 -8.920 -15.205 1.00 90.00 213 PRO A CA 1
ATOM 1724 C C . PRO A 1 213 ? 14.705 -9.757 -13.922 1.00 90.00 213 PRO A C 1
ATOM 1726 O O . PRO A 1 213 ? 13.821 -10.566 -13.646 1.00 90.00 213 PRO A O 1
ATOM 1729 N N . LYS A 1 214 ? 15.774 -9.587 -13.133 1.00 91.44 214 LYS A N 1
ATOM 1730 C CA . LYS A 1 214 ? 16.128 -10.515 -12.050 1.00 91.44 214 LYS A CA 1
ATOM 1731 C C . LYS A 1 214 ? 15.048 -10.693 -10.972 1.00 91.44 214 LYS A C 1
ATOM 1733 O O . LYS A 1 214 ? 14.751 -11.854 -10.682 1.00 91.44 214 LYS A O 1
ATOM 1738 N N . PRO A 1 215 ? 14.399 -9.628 -10.450 1.00 87.62 215 PRO A N 1
ATOM 1739 C CA . PRO A 1 215 ? 13.317 -9.772 -9.470 1.00 87.62 215 PRO A CA 1
ATOM 1740 C C . PRO A 1 215 ? 12.151 -10.637 -9.966 1.00 87.62 215 PRO A C 1
ATOM 1742 O O . PRO A 1 215 ? 11.424 -11.222 -9.170 1.00 87.62 215 PRO A O 1
ATOM 1745 N N . TRP A 1 216 ? 11.980 -10.738 -11.286 1.00 85.44 216 TRP A N 1
ATOM 1746 C CA . TRP A 1 216 ? 10.824 -11.343 -11.939 1.00 85.44 216 TRP A CA 1
ATOM 1747 C C . TRP A 1 216 ? 11.065 -12.780 -12.407 1.00 85.44 216 TRP A C 1
ATOM 1749 O O . TRP A 1 216 ? 10.112 -13.464 -12.762 1.00 85.44 216 TRP A O 1
ATOM 1759 N N . THR A 1 217 ? 12.317 -13.251 -12.425 1.00 78.38 217 THR A N 1
ATOM 1760 C CA . THR A 1 217 ? 12.742 -14.472 -13.142 1.00 78.38 217 THR A CA 1
ATOM 1761 C C . THR A 1 217 ? 11.893 -15.710 -12.832 1.00 78.38 217 THR A C 1
ATOM 1763 O O . THR A 1 217 ? 11.549 -16.458 -13.739 1.00 78.38 217 THR A O 1
ATOM 1766 N N . ASN A 1 218 ? 11.489 -15.896 -11.573 1.00 75.50 218 ASN A N 1
ATOM 1767 C CA . ASN A 1 218 ? 10.709 -17.061 -11.122 1.00 75.50 218 ASN A CA 1
ATOM 1768 C C . ASN A 1 218 ? 9.190 -16.841 -11.176 1.00 75.50 218 ASN A C 1
ATOM 1770 O O . ASN A 1 218 ? 8.427 -17.546 -10.522 1.00 75.50 218 ASN A O 1
ATOM 1774 N N . TRP A 1 219 ? 8.765 -15.787 -11.863 1.00 78.69 219 TRP A N 1
ATOM 1775 C CA . TRP A 1 219 ? 7.530 -15.096 -11.533 1.00 78.69 219 TRP A CA 1
ATOM 1776 C C . TRP A 1 219 ? 6.795 -14.562 -12.773 1.00 78.69 219 TRP A C 1
ATOM 1778 O O . TRP A 1 219 ? 5.579 -14.392 -12.759 1.00 78.69 219 TRP A O 1
ATOM 1788 N N . LEU A 1 220 ? 7.507 -14.368 -13.888 1.00 76.31 220 LEU A N 1
ATOM 1789 C CA . LEU A 1 220 ? 6.960 -13.865 -15.156 1.00 76.31 220 LEU A CA 1
ATOM 1790 C C . LEU A 1 220 ? 5.696 -14.609 -15.628 1.00 76.31 220 LEU A C 1
ATOM 1792 O O . LEU A 1 220 ? 4.770 -13.972 -16.127 1.00 76.31 220 LEU A O 1
ATOM 1796 N N . GLY A 1 221 ? 5.622 -15.928 -15.416 1.00 78.62 221 GLY A N 1
ATOM 1797 C CA . GLY A 1 221 ? 4.512 -16.760 -15.890 1.00 78.62 221 GLY A CA 1
ATOM 1798 C C . GLY A 1 221 ? 3.148 -16.454 -15.256 1.00 78.62 221 GLY A C 1
ATOM 1799 O O . GLY A 1 221 ? 2.124 -16.625 -15.914 1.00 78.62 221 GLY A O 1
ATOM 1800 N N . GLN A 1 222 ? 3.112 -15.963 -14.012 1.00 86.19 222 GLN A N 1
ATOM 1801 C CA . GLN A 1 222 ? 1.859 -15.707 -13.276 1.00 86.19 222 GLN A CA 1
ATOM 1802 C C . GLN A 1 222 ? 1.464 -14.228 -13.208 1.00 86.19 222 GLN A C 1
ATOM 1804 O O . GLN A 1 222 ? 0.386 -13.894 -12.721 1.00 86.19 222 GLN A O 1
ATOM 1809 N N . LEU A 1 223 ? 2.327 -13.340 -13.704 1.00 90.25 223 LEU A N 1
ATOM 1810 C CA . LEU A 1 223 ? 2.039 -11.918 -13.810 1.00 90.25 223 LEU A CA 1
ATOM 1811 C C . LEU A 1 223 ? 0.838 -11.713 -14.747 1.00 90.25 223 LEU A C 1
ATOM 1813 O O . LEU A 1 223 ? 0.833 -12.198 -15.879 1.00 90.25 223 LEU A O 1
ATOM 1817 N N . SER A 1 224 ? -0.153 -10.961 -14.280 1.00 94.12 224 SER A N 1
ATOM 1818 C CA . SER A 1 224 ? -1.299 -10.491 -15.066 1.00 94.12 224 SER A CA 1
ATOM 1819 C C . SER A 1 224 ? -1.121 -9.037 -15.492 1.00 94.12 224 SER A C 1
ATOM 1821 O O . SER A 1 224 ? -1.595 -8.649 -16.555 1.00 94.12 224 SER A O 1
ATOM 1823 N N . LYS A 1 225 ? -0.438 -8.223 -14.676 1.00 96.00 225 LYS A N 1
ATOM 1824 C CA . LYS A 1 225 ? -0.206 -6.806 -14.967 1.00 96.00 225 LYS A CA 1
ATOM 1825 C C . LYS A 1 225 ? 1.084 -6.295 -14.332 1.00 96.00 225 LYS A C 1
ATOM 1827 O O . LYS A 1 225 ? 1.256 -6.395 -13.120 1.00 96.00 225 LYS A O 1
ATOM 1832 N N . LEU A 1 226 ? 1.931 -5.667 -15.143 1.00 96.19 226 LEU A N 1
ATOM 1833 C CA . LEU A 1 226 ? 3.066 -4.853 -14.718 1.00 96.19 226 LEU A CA 1
ATOM 1834 C C . LEU A 1 226 ? 2.893 -3.437 -15.266 1.00 96.19 226 LEU A C 1
ATOM 1836 O O . LEU A 1 226 ? 2.988 -3.218 -16.470 1.00 96.19 226 LEU A O 1
ATOM 1840 N N . ASN A 1 227 ? 2.630 -2.475 -14.386 1.00 98.12 227 ASN A N 1
ATOM 1841 C CA . ASN A 1 227 ? 2.496 -1.076 -14.780 1.00 98.12 227 ASN A CA 1
ATOM 1842 C C . ASN A 1 227 ? 3.785 -0.297 -14.489 1.00 98.12 227 ASN A C 1
ATOM 1844 O O . ASN A 1 227 ? 4.148 -0.108 -13.334 1.00 98.12 227 ASN A O 1
ATOM 1848 N N . LEU A 1 228 ? 4.442 0.177 -15.539 1.00 97.94 228 LEU A N 1
ATOM 1849 C CA . LEU A 1 228 ? 5.650 1.000 -15.532 1.00 97.94 228 LEU A CA 1
ATOM 1850 C C . LEU A 1 228 ? 5.386 2.412 -16.087 1.00 97.94 228 LEU A C 1
ATOM 1852 O O . LEU A 1 228 ? 6.328 3.152 -16.364 1.00 97.94 228 LEU A O 1
ATOM 1856 N N . GLU A 1 229 ? 4.128 2.810 -16.270 1.00 98.12 229 GLU A N 1
ATOM 1857 C CA . GLU A 1 229 ? 3.765 4.114 -16.829 1.00 98.12 229 GLU A CA 1
ATOM 1858 C C . GLU A 1 229 ? 4.360 5.290 -16.041 1.00 98.12 229 GLU A C 1
ATOM 1860 O O . GLU A 1 229 ? 4.461 5.244 -14.821 1.00 98.12 229 GLU A O 1
ATOM 1865 N N . GLY A 1 230 ? 4.774 6.360 -16.722 1.00 98.06 230 GLY A N 1
ATOM 1866 C CA . GLY A 1 230 ? 5.353 7.534 -16.060 1.00 98.06 230 GLY A CA 1
ATOM 1867 C C . GLY A 1 230 ? 6.739 7.303 -15.443 1.00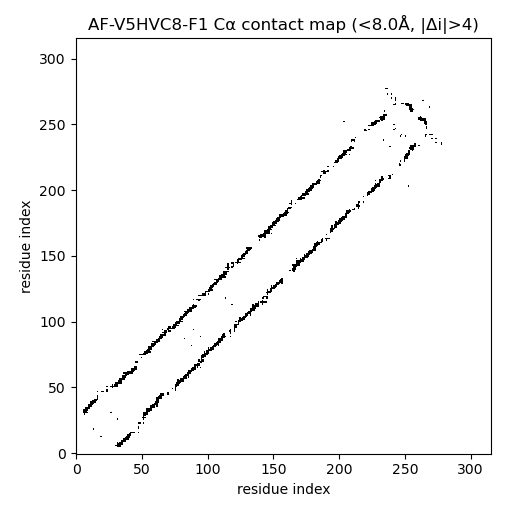 98.06 230 GLY A C 1
ATOM 1868 O O . GLY A 1 230 ? 7.133 8.063 -14.565 1.00 98.06 230 GLY A O 1
ATOM 1869 N N . ASN A 1 231 ? 7.468 6.268 -15.872 1.00 98.62 231 ASN A N 1
ATOM 1870 C CA . ASN A 1 231 ? 8.886 6.087 -15.558 1.00 98.62 231 ASN A CA 1
ATOM 1871 C C . ASN A 1 231 ? 9.780 6.583 -16.709 1.00 98.62 231 ASN A C 1
ATOM 1873 O O . ASN A 1 231 ? 9.374 6.499 -17.871 1.00 98.62 231 ASN A O 1
ATOM 1877 N N . PRO A 1 232 ? 11.013 7.039 -16.426 1.00 97.88 232 PRO A N 1
ATOM 1878 C CA . PRO A 1 232 ? 11.970 7.488 -17.437 1.00 97.88 232 PRO A CA 1
ATOM 1879 C C . PRO A 1 232 ? 12.661 6.311 -18.162 1.00 97.88 232 PRO A C 1
ATOM 1881 O O . PRO A 1 232 ? 13.885 6.204 -18.151 1.00 97.88 232 PRO A O 1
ATOM 1884 N N . ILE A 1 233 ? 11.889 5.402 -18.766 1.00 96.88 233 ILE A N 1
ATOM 1885 C CA . ILE A 1 233 ? 12.400 4.138 -19.319 1.00 96.88 233 ILE A CA 1
ATOM 1886 C C . ILE A 1 233 ? 13.264 4.381 -20.560 1.00 96.88 233 ILE A C 1
ATOM 1888 O O . ILE A 1 233 ? 12.811 4.967 -21.545 1.00 96.88 233 ILE A O 1
ATOM 1892 N N . VAL A 1 234 ? 14.486 3.853 -20.532 1.00 95.12 234 VAL A N 1
ATOM 1893 C CA . VAL A 1 234 ? 15.411 3.819 -21.666 1.00 95.12 234 VAL A CA 1
ATOM 1894 C C . VAL A 1 234 ? 15.160 2.543 -22.466 1.00 95.12 234 VAL A C 1
ATOM 1896 O O . VAL A 1 234 ? 15.587 1.447 -22.099 1.00 95.12 234 VAL A O 1
ATOM 1899 N N . CYS A 1 235 ? 14.465 2.686 -23.586 1.00 91.88 235 CYS A N 1
ATOM 1900 C CA . CYS A 1 235 ? 14.063 1.608 -24.474 1.00 91.88 235 CYS A CA 1
ATOM 1901 C C . CYS A 1 235 ? 15.207 1.148 -25.384 1.00 91.88 235 CYS A C 1
ATOM 1903 O O . CYS A 1 235 ? 15.229 1.396 -26.587 1.00 91.88 235 CYS A O 1
ATOM 1905 N N . ASN A 1 236 ? 16.164 0.422 -24.809 1.00 88.06 236 ASN A N 1
ATOM 1906 C CA . ASN A 1 236 ? 17.246 -0.252 -25.529 1.00 88.06 236 ASN A CA 1
ATOM 1907 C C . ASN A 1 236 ? 17.196 -1.784 -25.310 1.00 88.06 236 ASN A C 1
ATOM 1909 O O . ASN A 1 236 ? 16.243 -2.315 -24.745 1.00 88.06 236 ASN A O 1
ATOM 1913 N N . HIS A 1 237 ? 18.216 -2.521 -25.756 1.00 85.12 237 HIS A N 1
ATOM 1914 C CA . HIS A 1 237 ? 18.243 -3.990 -25.676 1.00 85.12 237 HIS A CA 1
ATOM 1915 C C . HIS A 1 237 ? 18.108 -4.557 -24.247 1.00 85.12 237 HIS A C 1
ATOM 1917 O O . HIS A 1 237 ? 17.707 -5.709 -24.084 1.00 85.12 237 HIS A O 1
ATOM 1923 N N . THR A 1 238 ? 18.418 -3.774 -23.209 1.00 87.50 238 THR A N 1
ATOM 1924 C CA . THR A 1 238 ? 18.357 -4.218 -21.806 1.00 87.50 238 THR A CA 1
ATOM 1925 C C . THR A 1 238 ? 16.931 -4.474 -21.316 1.00 87.50 238 THR A C 1
ATOM 1927 O O . THR A 1 238 ? 16.742 -5.302 -20.427 1.00 87.50 238 THR A O 1
ATOM 1930 N N . ILE A 1 239 ? 15.924 -3.839 -21.928 1.00 90.19 239 ILE A N 1
ATOM 1931 C CA . ILE A 1 239 ? 14.509 -4.035 -21.585 1.00 90.19 239 ILE A CA 1
ATOM 1932 C C . ILE A 1 239 ? 13.814 -5.097 -22.447 1.00 90.19 239 ILE A C 1
ATOM 1934 O O . ILE A 1 239 ? 12.617 -5.311 -22.297 1.00 90.19 239 ILE A O 1
ATOM 1938 N N . SER A 1 240 ? 14.547 -5.792 -23.325 1.00 88.25 240 SER A N 1
ATOM 1939 C CA . SER A 1 240 ? 14.002 -6.825 -24.229 1.00 88.25 240 SER A CA 1
ATOM 1940 C C . SER A 1 240 ? 13.221 -7.926 -23.507 1.00 88.25 240 SER A C 1
ATOM 1942 O O . SER A 1 240 ? 12.302 -8.515 -24.067 1.00 88.25 240 SER A O 1
ATOM 1944 N N . TRP A 1 241 ? 13.528 -8.185 -22.234 1.00 89.31 241 TRP A N 1
ATOM 1945 C CA . TRP A 1 241 ? 12.778 -9.137 -21.422 1.00 89.31 241 TRP A CA 1
ATOM 1946 C C . TRP A 1 241 ? 11.303 -8.747 -21.235 1.00 89.31 241 TRP A C 1
ATOM 1948 O O . TRP A 1 241 ? 10.484 -9.650 -21.091 1.00 89.31 241 TRP A O 1
ATOM 1958 N N . LEU A 1 242 ? 10.964 -7.449 -21.275 1.00 89.94 242 LEU A N 1
ATOM 1959 C CA . LEU A 1 242 ? 9.587 -6.941 -21.201 1.00 89.94 242 LEU A CA 1
ATOM 1960 C C . LEU A 1 242 ? 8.769 -7.264 -22.459 1.00 89.94 242 LEU A C 1
ATOM 1962 O O . LEU A 1 242 ? 7.543 -7.250 -22.395 1.00 89.94 242 LEU A O 1
ATOM 1966 N N . LEU A 1 243 ? 9.439 -7.557 -23.578 1.00 86.94 243 LEU A N 1
ATOM 1967 C CA . LEU A 1 243 ? 8.817 -7.810 -24.883 1.00 86.94 243 LEU A CA 1
ATOM 1968 C C . LEU A 1 243 ? 8.510 -9.292 -25.120 1.00 86.94 243 LEU A C 1
ATOM 1970 O O . LEU A 1 243 ? 7.828 -9.644 -26.078 1.00 86.94 243 LEU A O 1
ATOM 1974 N N . ARG A 1 244 ? 8.975 -10.172 -24.221 1.00 86.62 244 ARG A N 1
ATOM 1975 C CA . ARG A 1 244 ? 8.743 -11.618 -24.308 1.00 86.62 244 ARG A CA 1
ATOM 1976 C C . ARG A 1 244 ? 7.257 -11.925 -24.480 1.00 86.62 244 ARG A C 1
ATOM 1978 O O . ARG A 1 244 ? 6.412 -11.346 -23.800 1.00 86.62 244 ARG A O 1
ATOM 1985 N N . ALA A 1 245 ? 6.953 -12.927 -25.303 1.00 85.06 245 ALA A N 1
ATOM 1986 C CA . ALA A 1 245 ? 5.583 -13.341 -25.610 1.00 85.06 245 ALA A CA 1
ATOM 1987 C C . ALA A 1 245 ? 4.705 -13.575 -24.361 1.00 85.06 245 ALA A C 1
ATOM 1989 O O . ALA A 1 245 ? 3.536 -13.203 -24.355 1.00 85.06 245 ALA A O 1
ATOM 1990 N N . GLU A 1 246 ? 5.276 -14.119 -23.281 1.00 86.62 246 GLU A N 1
ATOM 1991 C CA . GLU A 1 246 ? 4.596 -14.370 -21.996 1.00 86.62 246 GLU A CA 1
ATOM 1992 C C . GLU A 1 246 ? 4.078 -13.100 -21.291 1.00 86.62 246 GLU A C 1
ATOM 1994 O O . GLU A 1 246 ? 3.184 -13.186 -20.442 1.00 86.62 246 GLU A O 1
ATOM 1999 N N . LEU A 1 247 ? 4.645 -11.937 -21.629 1.00 88.06 247 LEU A N 1
ATOM 2000 C CA . LEU A 1 247 ? 4.342 -10.616 -21.070 1.00 88.06 247 LEU A CA 1
ATOM 2001 C C . LEU A 1 247 ? 3.485 -9.742 -21.991 1.00 88.06 247 LEU A C 1
ATOM 2003 O O . LEU A 1 247 ? 3.053 -8.655 -21.589 1.00 88.06 247 LEU A O 1
ATOM 2007 N N . LYS A 1 248 ? 3.209 -10.207 -23.212 1.00 86.88 248 LYS A N 1
ATOM 2008 C CA . LYS A 1 248 ? 2.422 -9.463 -24.194 1.00 86.88 248 LYS A CA 1
ATOM 2009 C C . LYS A 1 248 ? 1.042 -9.115 -23.624 1.00 86.88 248 LYS A C 1
ATOM 2011 O O . LYS A 1 248 ? 0.331 -9.978 -23.118 1.00 86.88 248 LYS A O 1
ATOM 2016 N N . GLY A 1 249 ? 0.678 -7.833 -23.680 1.00 88.31 249 GLY A N 1
ATOM 2017 C CA . GLY A 1 249 ? -0.586 -7.311 -23.139 1.00 88.31 249 GLY A CA 1
ATOM 2018 C C . GLY A 1 249 ? -0.644 -7.168 -21.611 1.00 88.31 249 GLY A C 1
ATOM 2019 O O . GLY A 1 249 ? -1.633 -6.654 -21.095 1.00 88.31 249 GLY A O 1
ATOM 2020 N N . LYS A 1 250 ? 0.400 -7.579 -20.881 1.00 92.69 250 LYS A N 1
ATOM 2021 C CA . LYS A 1 250 ? 0.476 -7.475 -19.413 1.00 92.69 250 LYS A CA 1
ATOM 2022 C C . LYS A 1 250 ? 1.314 -6.284 -18.955 1.00 92.69 250 LYS A C 1
ATOM 2024 O O . LYS A 1 250 ? 1.116 -5.785 -17.849 1.00 92.69 250 LYS A O 1
ATOM 2029 N N . VAL A 1 251 ? 2.260 -5.837 -19.780 1.00 93.81 251 VAL A N 1
ATOM 2030 C CA . VAL A 1 251 ? 3.138 -4.700 -19.477 1.00 93.81 251 VAL A CA 1
ATOM 2031 C C . VAL A 1 251 ? 2.530 -3.416 -20.028 1.00 93.81 251 VAL A C 1
ATOM 2033 O O . VAL A 1 251 ? 2.237 -3.316 -21.217 1.00 93.81 251 VAL A O 1
ATOM 2036 N N . VAL A 1 252 ? 2.376 -2.418 -19.162 1.00 96.00 252 VAL A N 1
ATOM 2037 C CA . VAL A 1 252 ? 1.948 -1.063 -19.522 1.00 96.00 252 VAL A CA 1
ATOM 2038 C C . VAL A 1 252 ? 3.093 -0.110 -19.223 1.00 96.00 252 VAL A C 1
ATOM 2040 O O . VAL A 1 252 ? 3.666 -0.154 -18.142 1.00 96.00 252 VAL A O 1
ATOM 2043 N N . GLY A 1 253 ? 3.446 0.756 -20.164 1.00 96.38 253 GLY A N 1
ATOM 2044 C CA . GLY A 1 253 ? 4.499 1.747 -19.980 1.00 96.38 253 GLY A CA 1
ATOM 2045 C C . GLY A 1 253 ? 4.846 2.432 -21.291 1.00 96.38 253 GLY A C 1
ATOM 2046 O O . GLY A 1 253 ? 4.373 2.024 -22.354 1.00 96.38 253 GLY A O 1
ATOM 2047 N N . ARG A 1 254 ? 5.668 3.477 -21.214 1.00 96.00 254 ARG A N 1
ATOM 2048 C CA . ARG A 1 254 ? 6.114 4.242 -22.380 1.00 96.00 254 ARG A CA 1
ATOM 2049 C C . ARG A 1 254 ? 7.610 4.488 -22.314 1.00 96.00 254 ARG A C 1
ATOM 2051 O O . ARG A 1 254 ? 8.164 4.632 -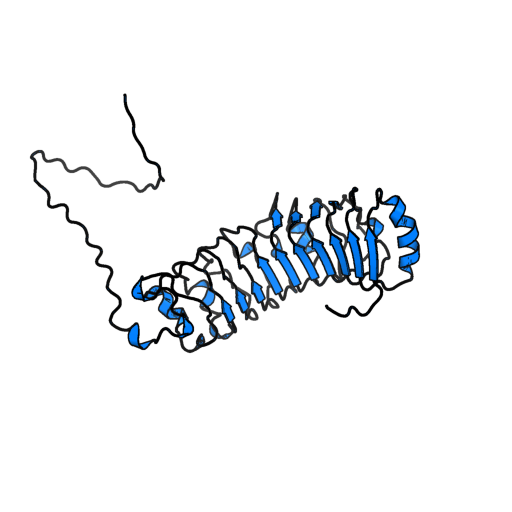21.226 1.00 96.00 254 ARG A O 1
ATOM 2058 N N . CYS A 1 255 ? 8.237 4.557 -23.475 1.00 96.06 255 CYS A N 1
ATOM 2059 C CA . CYS A 1 255 ? 9.632 4.940 -23.603 1.00 96.06 255 CYS A CA 1
ATOM 2060 C C . CYS A 1 255 ? 9.814 6.432 -23.307 1.00 96.06 255 CYS A C 1
ATOM 2062 O O . CYS A 1 255 ? 9.040 7.268 -23.774 1.00 96.06 255 CYS A O 1
ATOM 2064 N N . ALA A 1 256 ? 10.854 6.760 -22.548 1.00 97.31 256 ALA A N 1
ATOM 2065 C CA . ALA A 1 256 ? 11.317 8.128 -22.325 1.00 97.31 256 ALA A CA 1
ATOM 2066 C C . ALA A 1 256 ? 12.633 8.418 -23.056 1.00 97.31 256 ALA A C 1
ATOM 2068 O O . ALA A 1 256 ? 12.945 9.571 -23.327 1.00 97.31 256 ALA A O 1
ATOM 2069 N N . GLU A 1 257 ? 13.393 7.376 -23.384 1.00 92.88 257 GLU A N 1
ATOM 2070 C CA . GLU A 1 257 ? 14.595 7.433 -24.211 1.00 92.88 257 GLU A CA 1
ATOM 2071 C C . GLU A 1 257 ? 14.663 6.167 -25.087 1.00 92.88 257 GLU A C 1
ATOM 2073 O O . GLU A 1 257 ? 14.068 5.149 -24.722 1.00 92.88 257 GLU A O 1
ATOM 2078 N N . PRO A 1 258 ? 15.406 6.171 -26.207 1.00 93.25 258 PRO A N 1
ATOM 2079 C CA . PRO A 1 258 ? 16.025 7.337 -26.839 1.00 93.25 258 PRO A CA 1
ATOM 2080 C C . PRO A 1 258 ? 14.974 8.248 -27.502 1.00 93.25 258 PRO A C 1
ATOM 2082 O O . PRO A 1 258 ? 13.786 7.921 -27.516 1.00 93.25 258 PRO A O 1
ATOM 2085 N N . MET A 1 259 ? 15.408 9.400 -28.027 1.00 90.31 259 MET A N 1
ATOM 2086 C CA . MET A 1 259 ? 14.530 10.451 -28.569 1.00 90.31 259 MET A CA 1
ATOM 2087 C C . MET A 1 259 ? 13.547 9.927 -29.631 1.00 90.31 259 MET A C 1
ATOM 2089 O O . MET A 1 259 ? 12.401 10.364 -29.684 1.00 90.31 259 MET A O 1
ATOM 2093 N N . GLU A 1 260 ? 13.967 8.954 -30.437 1.00 88.06 260 GLU A N 1
ATOM 2094 C CA . GLU A 1 260 ? 13.177 8.368 -31.522 1.00 88.06 260 GLU A CA 1
ATOM 2095 C C . GLU A 1 260 ? 12.010 7.505 -31.026 1.00 88.06 260 GLU A C 1
ATOM 2097 O O . GLU A 1 260 ? 11.075 7.250 -31.782 1.00 88.06 260 GLU A O 1
ATOM 2102 N N . LEU A 1 261 ? 12.067 7.036 -29.776 1.00 91.44 261 LEU A N 1
ATOM 2103 C CA . LEU A 1 261 ? 11.049 6.170 -29.181 1.00 91.44 261 LEU A CA 1
ATOM 2104 C C . LEU A 1 261 ? 10.200 6.892 -28.130 1.00 91.44 261 LEU A C 1
ATOM 2106 O O . LEU A 1 261 ? 9.299 6.277 -27.571 1.00 91.44 261 LEU A O 1
ATOM 2110 N N . VAL A 1 262 ? 10.445 8.173 -27.842 1.00 94.12 262 VAL A N 1
ATOM 2111 C CA . VAL A 1 262 ? 9.735 8.904 -26.779 1.00 94.12 262 VAL A CA 1
ATOM 2112 C C . VAL A 1 262 ? 8.217 8.811 -26.951 1.00 94.12 262 VAL A C 1
ATOM 2114 O O . VAL A 1 262 ? 7.669 9.090 -28.013 1.00 94.12 262 VAL A O 1
ATOM 2117 N N . GLY A 1 263 ? 7.526 8.414 -25.881 1.00 94.12 263 GLY A N 1
ATOM 2118 C CA . GLY A 1 263 ? 6.071 8.260 -25.841 1.00 94.12 263 GLY A CA 1
ATOM 2119 C C . GLY A 1 263 ? 5.543 6.946 -26.429 1.00 94.12 263 GLY A C 1
ATOM 2120 O O . GLY A 1 263 ? 4.381 6.604 -26.170 1.00 94.12 263 GLY A O 1
ATOM 2121 N N . MET A 1 264 ? 6.379 6.185 -27.148 1.00 92.88 264 MET A N 1
ATOM 2122 C CA . MET A 1 264 ? 6.016 4.883 -27.708 1.00 92.88 264 MET A CA 1
ATOM 2123 C C . MET A 1 264 ? 5.655 3.902 -26.591 1.00 92.88 264 MET A C 1
ATOM 2125 O O . MET A 1 264 ? 6.347 3.818 -25.574 1.00 92.88 264 MET A O 1
ATOM 2129 N N . SER A 1 265 ? 4.550 3.180 -26.774 1.00 92.75 265 SER A N 1
ATOM 2130 C CA . SER A 1 265 ? 4.090 2.163 -25.828 1.00 92.75 265 SER A CA 1
ATOM 2131 C C . SER A 1 265 ? 5.043 0.974 -25.818 1.00 92.75 265 SER A C 1
ATOM 2133 O O . SER A 1 265 ? 5.417 0.476 -26.878 1.00 92.75 265 SER A O 1
ATOM 2135 N N . LEU A 1 266 ? 5.367 0.463 -24.629 1.00 91.69 266 LEU A N 1
ATOM 2136 C CA . LEU A 1 266 ? 6.157 -0.764 -24.491 1.00 91.69 266 LEU A CA 1
ATOM 2137 C C . LEU A 1 266 ? 5.475 -1.977 -25.140 1.00 91.69 266 LEU A C 1
ATOM 2139 O O . LEU A 1 266 ? 6.161 -2.876 -25.610 1.00 91.69 266 LEU A O 1
ATOM 2143 N N . ALA A 1 267 ? 4.140 -1.998 -25.179 1.00 87.44 267 ALA A N 1
ATOM 2144 C CA . ALA A 1 267 ? 3.377 -3.088 -25.787 1.00 87.44 267 ALA A CA 1
ATOM 2145 C C . ALA A 1 267 ? 3.451 -3.100 -27.325 1.00 87.44 267 ALA A C 1
ATOM 2147 O O . ALA A 1 267 ? 3.205 -4.142 -27.929 1.00 87.44 267 ALA A O 1
ATOM 2148 N N . ASP A 1 268 ? 3.804 -1.962 -27.933 1.00 85.31 268 ASP A N 1
ATOM 2149 C CA . ASP A 1 268 ? 3.890 -1.783 -29.387 1.00 85.31 268 ASP A CA 1
ATOM 2150 C C . ASP A 1 268 ? 5.334 -1.918 -29.904 1.00 85.31 268 ASP A C 1
ATOM 2152 O O . ASP A 1 268 ? 5.596 -1.765 -31.099 1.00 85.31 268 ASP A O 1
ATOM 2156 N N . LEU A 1 269 ? 6.301 -2.171 -29.014 1.00 83.69 269 LEU A N 1
ATOM 2157 C CA . LEU A 1 269 ? 7.682 -2.433 -29.406 1.00 83.69 269 LEU A CA 1
ATOM 2158 C C . LEU A 1 269 ? 7.762 -3.830 -30.043 1.00 83.69 269 LEU A C 1
ATOM 2160 O O . LEU A 1 269 ? 7.779 -4.843 -29.350 1.00 83.69 269 LEU A O 1
ATOM 2164 N N . ASP A 1 270 ? 7.809 -3.882 -31.375 1.00 68.44 270 ASP A N 1
ATOM 2165 C CA . ASP A 1 270 ? 7.993 -5.130 -32.123 1.00 68.44 270 ASP A CA 1
ATOM 2166 C C . ASP A 1 270 ? 9.355 -5.783 -31.814 1.00 68.44 270 ASP A C 1
ATOM 2168 O O . ASP A 1 270 ? 10.410 -5.166 -32.016 1.00 68.44 270 ASP A O 1
ATOM 2172 N N . ASP A 1 271 ? 9.345 -7.079 -31.475 1.00 60.44 271 ASP A N 1
ATOM 2173 C CA . ASP A 1 271 ? 10.546 -7.922 -31.304 1.00 60.44 271 ASP A CA 1
ATOM 2174 C C . ASP A 1 271 ? 11.505 -7.854 -32.518 1.00 60.44 271 ASP A C 1
ATOM 2176 O O . ASP A 1 271 ? 12.723 -7.988 -32.383 1.00 60.44 271 ASP A O 1
ATOM 2180 N N . LEU A 1 272 ? 10.976 -7.602 -33.724 1.00 42.03 272 LEU A N 1
ATOM 2181 C CA . LEU A 1 272 ? 11.729 -7.627 -34.985 1.00 42.03 272 LEU A CA 1
ATOM 2182 C C . LEU A 1 272 ? 12.448 -6.312 -35.337 1.00 42.03 272 LEU A C 1
ATOM 2184 O O . LEU A 1 272 ? 13.405 -6.351 -36.107 1.00 42.03 272 LEU A O 1
ATOM 2188 N N . ARG A 1 273 ? 12.059 -5.154 -34.775 1.00 48.44 273 ARG A N 1
ATOM 2189 C CA . ARG A 1 273 ? 12.841 -3.902 -34.946 1.00 48.44 273 ARG A CA 1
ATOM 2190 C C . ARG A 1 273 ? 14.032 -3.834 -33.985 1.00 48.44 273 ARG A C 1
ATOM 2192 O O . ARG A 1 273 ? 15.016 -3.149 -34.266 1.00 48.44 273 ARG A O 1
ATOM 2199 N N . TYR A 1 274 ? 13.965 -4.584 -32.884 1.00 49.50 274 TYR A N 1
ATOM 2200 C CA . TYR A 1 274 ? 14.984 -4.638 -31.833 1.00 49.50 274 TYR A CA 1
ATOM 2201 C C . TYR A 1 274 ? 16.199 -5.516 -32.159 1.00 49.50 274 TYR A C 1
ATOM 2203 O O . TYR A 1 274 ? 17.239 -5.374 -31.515 1.00 49.50 274 TYR A O 1
ATOM 2211 N N . SER A 1 275 ? 16.115 -6.387 -33.168 1.00 43.56 275 SER A N 1
ATOM 2212 C CA . SER A 1 275 ? 17.153 -7.380 -33.470 1.00 43.56 275 SER A CA 1
ATOM 2213 C C . SER A 1 275 ? 18.332 -6.867 -34.313 1.00 43.56 275 SER A C 1
ATOM 2215 O O . SER A 1 275 ? 19.252 -7.641 -34.573 1.00 43.56 275 SER A O 1
ATOM 2217 N N . GLY A 1 276 ? 18.378 -5.589 -34.729 1.00 45.34 276 GLY A N 1
ATOM 2218 C CA . GLY A 1 276 ? 19.467 -5.165 -35.628 1.00 45.34 276 GLY A CA 1
ATOM 2219 C C . GLY A 1 276 ? 19.787 -3.686 -35.846 1.00 45.34 276 GLY A C 1
ATOM 2220 O O . GLY A 1 276 ? 20.747 -3.417 -36.565 1.00 45.34 276 GLY A O 1
ATOM 2221 N N . ARG A 1 277 ? 19.066 -2.708 -35.276 1.00 41.34 277 ARG A N 1
ATOM 2222 C CA . ARG A 1 277 ? 19.401 -1.273 -35.456 1.00 41.34 277 ARG A CA 1
ATOM 2223 C C . ARG A 1 277 ? 19.119 -0.413 -34.223 1.00 41.34 277 ARG A C 1
ATOM 2225 O O . ARG A 1 277 ? 18.520 0.649 -34.323 1.00 41.34 277 ARG A O 1
ATOM 2232 N N . ILE A 1 278 ? 19.600 -0.840 -33.061 1.00 45.97 278 ILE A N 1
ATOM 2233 C CA . ILE A 1 278 ? 19.876 0.118 -31.984 1.00 45.97 278 ILE A CA 1
ATOM 2234 C C . ILE A 1 278 ? 21.255 0.698 -32.305 1.00 45.97 278 ILE A C 1
ATOM 2236 O O . ILE A 1 278 ? 22.180 -0.097 -32.516 1.00 45.97 278 ILE A O 1
ATOM 2240 N N . PRO A 1 279 ? 21.441 2.030 -32.371 1.00 38.59 279 PRO A N 1
ATOM 2241 C CA . PRO A 1 279 ? 22.778 2.589 -32.425 1.00 38.59 279 PRO A CA 1
ATOM 2242 C C . PRO A 1 279 ? 23.531 1.990 -31.243 1.00 38.59 279 PRO A C 1
ATOM 2244 O O . PRO A 1 279 ? 23.151 2.203 -30.091 1.00 38.59 279 PRO A O 1
ATOM 2247 N N . ARG A 1 280 ? 24.589 1.208 -31.500 1.00 43.34 280 ARG A N 1
ATOM 2248 C CA . ARG A 1 280 ? 25.641 1.082 -30.494 1.00 43.34 280 ARG A CA 1
ATOM 2249 C C . ARG A 1 280 ? 25.961 2.525 -30.172 1.00 43.34 280 ARG A C 1
ATOM 2251 O O . ARG A 1 280 ? 26.453 3.224 -31.056 1.00 43.34 280 ARG A O 1
ATOM 2258 N N . GLN A 1 281 ? 25.598 2.986 -28.982 1.00 40.81 281 GLN A N 1
ATOM 2259 C CA . GLN A 1 281 ? 26.091 4.248 -28.481 1.00 40.81 281 GLN A CA 1
ATOM 2260 C C . GLN A 1 281 ? 27.599 4.066 -28.571 1.00 40.81 281 GLN A C 1
ATOM 2262 O O . GLN A 1 281 ? 28.184 3.263 -27.842 1.00 40.81 281 GLN A O 1
ATOM 2267 N N . LYS A 1 282 ? 28.208 4.652 -29.611 1.00 33.53 282 LYS A N 1
ATOM 2268 C CA . LYS A 1 282 ? 29.648 4.757 -29.679 1.00 33.53 282 LYS A CA 1
ATOM 2269 C C . LYS A 1 282 ? 29.927 5.537 -28.412 1.00 33.53 282 LYS A C 1
ATOM 2271 O O . LYS A 1 282 ? 29.610 6.719 -28.342 1.00 33.53 282 LYS A O 1
ATOM 2276 N N . TYR A 1 283 ? 30.464 4.859 -27.407 1.00 32.47 283 TYR A N 1
ATOM 2277 C CA . TYR A 1 283 ? 31.410 5.507 -26.531 1.00 32.47 283 TYR A CA 1
ATOM 2278 C C . TYR A 1 283 ? 32.470 6.050 -27.483 1.00 32.47 283 TYR A C 1
ATOM 2280 O O . TYR A 1 283 ? 33.396 5.350 -27.893 1.00 32.47 283 TYR A O 1
ATOM 2288 N N . VAL A 1 284 ? 32.245 7.270 -27.965 1.00 33.31 284 VAL A N 1
ATOM 2289 C CA . VAL A 1 284 ? 33.312 8.097 -28.470 1.00 33.31 284 VAL A CA 1
ATOM 2290 C C . VAL A 1 284 ? 34.103 8.356 -27.203 1.00 33.31 284 VAL A C 1
ATOM 2292 O O . VAL A 1 284 ? 33.779 9.233 -26.413 1.00 33.31 284 VAL A O 1
ATOM 2295 N N . ASN A 1 285 ? 35.095 7.497 -26.963 1.00 34.16 285 ASN A N 1
ATOM 2296 C CA . ASN A 1 285 ? 36.311 7.978 -26.350 1.00 34.16 285 ASN A CA 1
ATOM 2297 C C . ASN A 1 285 ? 36.716 9.134 -27.255 1.00 34.16 285 ASN A C 1
ATOM 2299 O O . ASN A 1 285 ? 37.235 8.907 -28.352 1.00 34.16 285 ASN A O 1
ATOM 2303 N N . GLU A 1 286 ? 36.395 10.356 -26.840 1.00 32.59 286 GLU A N 1
ATOM 2304 C CA . GLU A 1 286 ? 37.158 11.507 -27.268 1.00 32.59 286 GLU A CA 1
ATOM 2305 C C . GLU A 1 286 ? 38.581 11.195 -26.817 1.00 32.59 286 GLU A C 1
ATOM 2307 O O . GLU A 1 286 ? 38.980 11.409 -25.675 1.00 32.59 286 GLU A O 1
ATOM 2312 N N . ARG A 1 287 ? 39.328 10.564 -27.727 1.00 31.25 287 ARG A N 1
ATOM 2313 C CA . ARG A 1 287 ? 40.765 10.715 -27.784 1.00 31.25 287 ARG A CA 1
ATOM 2314 C C . ARG A 1 287 ? 40.959 12.218 -27.867 1.00 31.25 287 ARG A C 1
ATOM 2316 O O . ARG A 1 287 ? 40.770 12.808 -28.923 1.00 31.25 287 ARG A O 1
ATOM 2323 N N . HIS A 1 288 ? 41.250 12.840 -26.732 1.00 33.50 288 HIS A N 1
ATOM 2324 C CA . HIS A 1 288 ? 42.108 14.002 -26.774 1.00 33.50 288 HIS A CA 1
ATOM 2325 C C . HIS A 1 288 ? 43.402 13.497 -27.392 1.00 33.50 288 HIS A C 1
ATOM 2327 O O . HIS A 1 288 ? 44.146 12.732 -26.774 1.00 33.50 288 HIS A O 1
ATOM 2333 N N . ASP A 1 289 ? 43.577 13.829 -28.667 1.00 32.97 289 ASP A N 1
ATOM 2334 C CA . ASP A 1 289 ? 44.870 13.784 -29.312 1.00 32.97 289 ASP A CA 1
ATOM 2335 C C . ASP A 1 289 ? 45.836 14.527 -28.393 1.00 32.97 289 ASP A C 1
ATOM 2337 O O . ASP A 1 289 ? 45.693 15.720 -28.118 1.00 32.97 289 ASP A O 1
ATOM 2341 N N . GLY A 1 290 ? 46.768 13.762 -27.834 1.00 29.92 290 GLY A N 1
ATOM 2342 C CA . GLY A 1 290 ? 47.869 14.314 -27.081 1.00 29.92 290 GLY A CA 1
ATOM 2343 C C . GLY A 1 290 ? 48.677 15.211 -28.004 1.00 29.92 290 GLY A C 1
ATOM 2344 O O . GLY A 1 290 ? 49.237 14.751 -28.998 1.00 29.92 290 GLY A O 1
ATOM 2345 N N . VAL A 1 291 ? 48.786 16.480 -27.634 1.00 30.55 291 VAL A N 1
ATOM 2346 C CA . VAL A 1 291 ? 50.022 17.209 -27.881 1.00 30.55 291 VAL A CA 1
ATOM 2347 C C . VAL A 1 291 ? 50.981 16.742 -26.793 1.00 30.55 291 VAL A C 1
ATOM 2349 O O . VAL A 1 291 ? 50.736 16.932 -25.602 1.00 30.55 291 VAL A O 1
ATOM 2352 N N . LEU A 1 292 ? 52.024 16.033 -27.219 1.00 29.20 292 LEU A N 1
ATOM 2353 C CA . LEU A 1 292 ? 53.187 15.724 -26.402 1.00 29.20 292 LEU A CA 1
ATOM 2354 C C . LEU A 1 292 ? 53.752 17.028 -25.844 1.00 29.20 292 LEU A C 1
ATOM 2356 O O . LEU A 1 292 ? 54.065 17.928 -26.622 1.00 29.20 292 LEU A O 1
ATOM 2360 N N . ASP A 1 293 ? 53.989 17.070 -24.536 1.00 29.44 293 ASP A N 1
ATOM 2361 C CA . ASP A 1 293 ? 55.149 17.801 -24.065 1.00 29.44 293 ASP A CA 1
ATOM 2362 C C . ASP A 1 293 ? 55.974 16.983 -23.074 1.00 29.44 293 ASP A C 1
ATOM 2364 O O . ASP A 1 293 ? 55.503 16.116 -22.334 1.00 29.44 293 ASP A O 1
ATOM 2368 N N . SER A 1 294 ? 57.262 17.224 -23.204 1.00 38.84 294 SER A N 1
ATOM 2369 C CA . SER A 1 294 ? 58.396 16.500 -22.672 1.00 38.84 294 SER A CA 1
ATOM 2370 C C . SER A 1 294 ? 58.498 16.604 -21.150 1.00 38.84 294 SER A C 1
ATOM 2372 O O . SER A 1 294 ? 58.840 17.655 -20.644 1.00 38.84 294 SER A O 1
ATOM 2374 N N . VAL A 1 295 ? 58.239 15.513 -20.422 1.00 36.03 295 VAL A N 1
ATOM 2375 C CA . VAL A 1 295 ? 58.995 15.032 -19.241 1.00 36.03 295 VAL A CA 1
ATOM 2376 C C . VAL A 1 295 ? 58.384 13.683 -18.848 1.00 36.03 295 VAL A C 1
ATOM 2378 O O . VAL A 1 295 ? 57.249 13.599 -18.387 1.00 36.03 295 VAL A O 1
ATOM 2381 N N . GLY A 1 296 ? 59.141 12.601 -19.034 1.00 42.28 296 GLY A N 1
ATOM 2382 C CA . GLY A 1 296 ? 58.732 11.269 -18.601 1.00 42.28 296 GLY A CA 1
ATOM 2383 C C . GLY A 1 296 ? 58.566 11.181 -17.083 1.00 42.28 296 GLY A C 1
ATOM 2384 O O . GLY A 1 296 ? 59.433 11.645 -16.343 1.00 42.28 296 GLY A O 1
ATOM 2385 N N . LYS A 1 297 ? 57.472 10.549 -16.639 1.00 31.58 297 LYS A N 1
ATOM 2386 C CA . LYS A 1 297 ? 57.343 9.847 -15.352 1.00 31.58 297 LYS A CA 1
ATOM 2387 C C . LYS A 1 297 ? 56.074 8.989 -15.348 1.00 31.58 297 LYS A C 1
ATOM 2389 O O . LYS A 1 297 ? 54.966 9.505 -15.428 1.00 31.58 297 LYS A O 1
ATOM 2394 N N . GLU A 1 298 ? 56.258 7.676 -15.235 1.00 34.09 298 GLU A N 1
ATOM 2395 C CA . GLU A 1 298 ? 55.217 6.747 -14.792 1.00 34.09 298 GLU A CA 1
ATOM 2396 C C . GLU A 1 298 ? 54.881 7.021 -13.323 1.00 34.09 298 GLU A C 1
ATOM 2398 O O . GLU A 1 298 ? 55.777 7.040 -12.476 1.00 34.09 298 GLU A O 1
ATOM 2403 N N . THR A 1 299 ? 53.594 7.136 -12.994 1.00 30.89 299 THR A N 1
ATOM 2404 C CA . THR A 1 299 ? 53.113 6.924 -11.625 1.00 30.89 299 THR A CA 1
ATOM 2405 C C . THR A 1 299 ? 51.815 6.116 -11.604 1.00 30.89 299 THR A C 1
ATOM 2407 O O . THR A 1 299 ? 50.773 6.508 -12.117 1.00 30.89 299 THR A O 1
ATOM 2410 N N . ALA A 1 300 ? 51.956 4.940 -10.991 1.00 31.92 300 ALA A N 1
ATOM 2411 C CA . ALA A 1 300 ? 50.984 4.046 -10.373 1.00 31.92 300 ALA A CA 1
ATOM 2412 C C . ALA A 1 300 ? 49.498 4.459 -10.377 1.00 31.92 300 ALA A C 1
ATOM 2414 O O . ALA A 1 300 ? 49.074 5.390 -9.695 1.00 31.92 300 ALA A O 1
ATOM 2415 N N . SER A 1 301 ? 48.675 3.620 -11.011 1.00 30.52 301 SER A N 1
ATOM 2416 C CA . SER A 1 301 ? 47.233 3.569 -10.767 1.00 30.52 301 SER A CA 1
ATOM 2417 C C . SER A 1 301 ? 46.944 2.926 -9.410 1.00 30.52 301 SER A C 1
ATOM 2419 O O . SER A 1 301 ? 47.151 1.725 -9.222 1.00 30.52 301 SER A O 1
ATOM 2421 N N . ARG A 1 302 ? 46.406 3.704 -8.469 1.00 31.44 302 ARG A N 1
ATOM 2422 C CA . ARG A 1 302 ? 45.645 3.173 -7.335 1.00 31.44 302 ARG A CA 1
ATOM 2423 C C . ARG A 1 302 ? 44.532 4.136 -6.932 1.00 31.44 302 ARG A C 1
ATOM 2425 O O . ARG A 1 302 ? 44.763 5.325 -6.761 1.00 31.44 302 ARG A O 1
ATOM 2432 N N . ASN A 1 303 ? 43.384 3.517 -6.676 1.00 29.67 303 ASN A N 1
ATOM 2433 C CA . ASN A 1 303 ? 42.240 3.969 -5.885 1.00 29.67 303 ASN A CA 1
ATOM 2434 C C . ASN A 1 303 ? 41.076 4.663 -6.609 1.00 29.67 303 ASN A C 1
ATOM 2436 O O . ASN A 1 303 ? 41.067 5.854 -6.895 1.00 29.67 303 ASN A O 1
ATOM 2440 N N . TYR A 1 304 ? 40.025 3.850 -6.762 1.00 32.06 304 TYR A N 1
ATOM 2441 C CA . TYR A 1 304 ? 38.645 4.173 -6.408 1.00 32.06 304 TYR A CA 1
ATOM 2442 C C . TYR A 1 304 ? 38.534 5.260 -5.328 1.00 32.06 304 TYR A C 1
ATOM 2444 O O . TYR A 1 304 ? 39.081 5.081 -4.241 1.00 32.06 304 TYR A O 1
ATOM 2452 N N . LEU A 1 305 ? 37.719 6.288 -5.578 1.00 29.56 305 LEU A N 1
ATOM 2453 C CA . LEU A 1 305 ? 36.622 6.693 -4.689 1.00 29.56 305 LEU A CA 1
ATOM 2454 C C . LEU A 1 305 ? 35.793 7.822 -5.316 1.00 29.56 305 LEU A C 1
ATOM 2456 O O . LEU A 1 305 ? 36.300 8.859 -5.729 1.00 29.56 305 LEU A O 1
ATOM 2460 N N . LEU A 1 306 ? 34.483 7.583 -5.346 1.00 29.89 306 LEU A N 1
ATOM 2461 C CA . LEU A 1 306 ? 33.429 8.560 -5.583 1.00 29.89 306 LEU A CA 1
ATOM 2462 C C . LEU A 1 306 ? 33.507 9.733 -4.591 1.00 29.89 306 LEU A C 1
ATOM 2464 O O . LEU A 1 306 ? 33.573 9.492 -3.387 1.00 29.89 306 LEU A O 1
ATOM 2468 N N . LYS A 1 307 ? 33.316 10.969 -5.078 1.00 27.70 307 LYS A N 1
ATOM 2469 C CA . LYS A 1 307 ? 32.482 11.989 -4.407 1.00 27.70 307 LYS A CA 1
ATOM 2470 C C . LYS A 1 307 ? 32.088 13.145 -5.345 1.00 27.70 307 LYS A C 1
ATOM 2472 O O . LYS A 1 307 ? 32.897 13.983 -5.710 1.00 27.70 307 LYS A O 1
ATOM 2477 N N . VAL A 1 308 ? 30.820 13.097 -5.756 1.00 28.44 308 VAL A N 1
ATOM 2478 C CA . VAL A 1 308 ? 29.783 14.150 -5.716 1.00 28.44 308 VAL A CA 1
ATOM 2479 C C . VAL A 1 308 ? 30.226 15.633 -5.740 1.00 28.44 308 VAL A C 1
ATOM 2481 O O . VAL A 1 308 ? 30.748 16.133 -4.754 1.00 28.44 308 VAL A O 1
ATOM 2484 N N . ILE A 1 309 ? 29.884 16.303 -6.856 1.00 29.56 309 ILE A N 1
ATOM 2485 C CA . ILE A 1 309 ? 29.159 17.593 -7.026 1.00 29.56 309 ILE A CA 1
ATOM 2486 C C . ILE A 1 309 ? 29.542 18.765 -6.087 1.00 29.56 309 ILE A C 1
ATOM 2488 O O . ILE A 1 309 ? 29.196 18.723 -4.915 1.00 29.56 309 ILE A O 1
ATOM 2492 N N . GLN A 1 310 ? 30.102 19.874 -6.610 1.00 28.56 310 GLN A N 1
ATOM 2493 C CA . GLN A 1 310 ? 29.373 21.078 -7.084 1.00 28.56 310 GLN A CA 1
ATOM 2494 C C . GLN A 1 310 ? 30.340 22.200 -7.554 1.00 28.56 310 GLN A C 1
ATOM 2496 O O . GLN A 1 310 ? 31.338 22.491 -6.903 1.00 28.56 310 GLN A O 1
ATOM 2501 N N . TYR A 1 311 ? 30.006 22.809 -8.700 1.00 27.92 311 TYR A N 1
ATOM 2502 C CA . TYR A 1 311 ? 30.481 24.101 -9.244 1.00 27.92 311 TYR A CA 1
ATOM 2503 C C . TYR A 1 311 ? 30.180 25.250 -8.238 1.00 27.92 311 TYR A C 1
ATOM 2505 O O . TYR A 1 311 ? 29.235 25.120 -7.472 1.00 27.92 311 TYR A O 1
ATOM 2513 N N . ASN A 1 312 ? 30.829 26.419 -8.176 1.00 30.55 312 ASN A N 1
ATOM 2514 C CA . ASN A 1 312 ? 31.612 27.172 -9.152 1.00 30.55 312 ASN A CA 1
ATOM 2515 C C . ASN A 1 312 ? 32.467 28.247 -8.444 1.00 30.55 312 ASN A C 1
ATOM 2517 O O . ASN A 1 312 ? 32.117 28.717 -7.364 1.00 30.55 312 ASN A O 1
ATOM 2521 N N . ASN A 1 313 ? 33.539 28.661 -9.117 1.00 33.78 313 ASN A N 1
ATOM 2522 C CA . ASN A 1 313 ? 34.458 29.738 -8.748 1.00 33.78 313 ASN A CA 1
ATOM 2523 C C . ASN A 1 313 ? 33.793 31.119 -8.642 1.00 33.78 313 ASN A C 1
ATOM 2525 O O . ASN A 1 313 ? 32.994 31.469 -9.504 1.00 33.78 313 ASN A O 1
ATOM 2529 N N . THR A 1 314 ? 34.310 31.952 -7.733 1.00 36.03 314 THR A N 1
ATOM 2530 C CA . THR A 1 314 ? 34.903 33.245 -8.130 1.00 36.03 314 THR A CA 1
ATOM 2531 C C . THR A 1 314 ? 35.897 33.719 -7.076 1.00 36.03 314 THR A C 1
ATOM 2533 O O . THR A 1 314 ? 35.531 33.988 -5.937 1.00 36.03 314 THR A O 1
ATOM 2536 N N . THR A 1 315 ? 37.156 33.821 -7.487 1.00 45.31 315 THR A N 1
ATOM 2537 C CA . THR A 1 315 ? 38.168 34.711 -6.922 1.00 45.31 315 THR A CA 1
ATOM 2538 C C . THR A 1 315 ? 37.949 36.119 -7.472 1.00 45.31 315 THR A C 1
ATOM 2540 O O . THR A 1 315 ? 37.985 36.314 -8.687 1.00 45.31 315 THR A O 1
ATOM 2543 N N . GLN A 1 316 ? 37.770 37.088 -6.580 1.00 45.25 316 GLN A N 1
ATOM 2544 C CA . GLN A 1 316 ? 38.690 38.213 -6.390 1.00 45.25 316 GLN A CA 1
ATOM 2545 C C . GLN A 1 316 ? 38.603 38.653 -4.932 1.00 45.25 316 GLN A C 1
ATOM 2547 O O . GLN A 1 316 ? 37.477 38.648 -4.390 1.00 45.25 316 GLN A O 1
#

InterPro domains:
  IPR001611 Leucine-rich repeat [PF13855] (173-233)
  IPR001611 Leucine-rich repeat [PS51450] (173-194)
  IPR032675 Leucine-rich repeat domain superfamily [G3DSA:3.80.10.10] (11-170)
  IPR032675 Leucine-rich repeat domain superfamily [G3DSA:3.80.10.10] (171-276)

pLDDT: mean 80.76, std 21.56, range [27.7, 98.75]

Foldseek 3Di:
DPPDDFAEAEDEPDADLVVLQVVLVVQLVDQHAEYEYEHYPDAHEPLSCASHNYAEYEYENEEYAYDAPSAPDGEDQHQEYEYYCYEYHDDPHEPHQPVNHQYYAYELYEYAELALVHQLSVQNHAYYYDYNYHYNYYDLQSAQNHQNHQEDAHAQHQDADHDLSPHHVQQQRHAYDHYYHYAYQAYDLCNCPNNQRHAYYHHAQYAHAQYACRVCVVPLQRHQAYEHANYQYAPAPSNVVCQDPSNQPRYFYAHNDDPVRGRPTPNPPDPVVRPDDDPPPPPPPPPPPDPDDDDDDDDDDDDDDDDDDDDDDDDD

Solvent-accessible surface area (backbone atoms only — not comparable to full-atom values): 17108 Å² total; per-residue (Å²): 132,86,84,82,86,70,44,76,45,79,48,65,77,46,74,50,70,73,75,46,51,64,63,43,60,64,43,38,84,40,72,32,44,30,39,40,41,32,50,33,79,38,68,48,56,66,59,71,57,64,71,34,39,29,36,29,43,35,41,28,50,26,39,39,37,46,60,76,78,57,27,74,92,56,76,47,51,37,29,29,44,36,40,31,51,22,41,37,36,50,52,98,38,63,70,30,52,37,65,47,22,30,34,42,36,40,29,53,24,39,34,47,47,49,42,33,77,56,43,45,49,31,50,45,24,28,36,41,38,40,28,45,42,48,63,77,36,69,47,68,42,21,42,26,50,26,56,41,28,27,34,42,37,49,25,42,52,67,40,57,72,68,58,51,57,33,41,36,66,57,17,61,48,22,28,36,43,33,45,25,46,23,46,32,46,69,73,45,59,59,48,55,62,61,35,89,44,38,26,34,41,34,43,24,38,25,47,33,34,70,66,73,63,59,41,39,69,94,45,54,88,58,49,60,33,40,33,41,34,70,18,57,21,45,65,50,81,80,43,52,76,64,56,36,78,82,34,65,88,24,45,42,32,33,22,54,23,52,83,94,39,50,70,41,46,52,71,72,55,55,78,78,66,68,74,79,71,70,78,74,76,72,78,70,74,75,71,73,78,76,78,85,78,93,73,94,76,92,77,82,92,80,79,91,78,92,79,84,89,82,88,81,88,82,91,129